Protein AF-A0A0F9MWS0-F1 (afdb_monomer_lite)

Sequence (261 aa):
MRRAKWFCVALVGIVMLATSAYAQEEPGRGRRPGGPGGPGARRRRRPPKEALENFYAELVKVLELNEEQQKAVKQILDTHAQDMKNWIGEHGEELKGLRQQIMKAQKEGDREALKGLFQKMRELTKGQMELRQRMHKQILALLNDEQKEKFKKFLLRRRRAAGGIMAFRGALRRLDLTAEQKAKVAEIFKAAEAAAKGAEDRKDKAAIIRKAVKDVTENVLTDEQKAKLEKMRQRRGGPGGGPGRRGPGGGPLAQVGLTEA

Organism: NCBI:txid412755

Secondary structure (DSSP, 8-state):
-----------------------------------TT-TT---PPPPHHHHHHHHHHHHHHHHT--HHHHHHHHHHHHHHHHHHHHHHHHHHHHHHHHHHHHHHHHHHT-HHHHHHHHHHHHHHHHHHHHHHHHHHHHHHHHS-HHHHHHHHHHHHHHHHHHHHHHHHHHHHTTTT--HHHHHHHHHHHHHHHHHHHH--SHHHHHHHHHHHHHHHHHHTS-HHHHHHHHHHHHHHT-TT--TT-----------------

Structure (mmCIF, N/CA/C/O backbone):
data_AF-A0A0F9MWS0-F1
#
_entry.id   AF-A0A0F9MWS0-F1
#
loop_
_atom_site.group_PDB
_atom_site.id
_atom_site.type_symbol
_atom_site.label_atom_id
_atom_site.label_alt_id
_atom_site.label_comp_id
_atom_site.label_asym_id
_atom_site.label_entity_id
_atom_site.label_seq_id
_atom_site.pdbx_PDB_ins_code
_atom_site.Cartn_x
_atom_site.Cartn_y
_atom_site.Cartn_z
_atom_site.occupancy
_atom_site.B_iso_or_equiv
_atom_site.auth_seq_id
_atom_site.auth_comp_id
_atom_site.auth_asym_id
_atom_site.auth_atom_id
_atom_site.pdbx_PDB_model_num
ATOM 1 N N . MET A 1 1 ? 25.592 -27.896 -34.612 1.00 47.50 1 MET A N 1
ATOM 2 C CA . MET A 1 1 ? 25.117 -26.551 -35.013 1.00 47.50 1 MET A CA 1
ATOM 3 C C . MET A 1 1 ? 23.965 -26.673 -36.006 1.00 47.50 1 MET A C 1
ATOM 5 O O . MET A 1 1 ? 24.216 -26.846 -37.190 1.00 47.50 1 MET A O 1
ATOM 9 N N . ARG A 1 2 ? 22.708 -26.613 -35.548 1.00 40.62 2 ARG A N 1
ATOM 10 C CA . ARG A 1 2 ? 21.535 -26.407 -36.415 1.00 40.62 2 ARG A CA 1
ATOM 11 C C . ARG A 1 2 ? 20.529 -25.514 -35.691 1.00 40.62 2 ARG A C 1
ATOM 13 O O . ARG A 1 2 ? 20.302 -25.659 -34.497 1.00 40.62 2 ARG A O 1
ATOM 20 N N . ARG A 1 3 ? 20.050 -24.526 -36.442 1.00 54.62 3 ARG A N 1
ATOM 21 C CA . ARG A 1 3 ? 19.240 -23.375 -36.041 1.00 54.62 3 ARG A CA 1
ATOM 22 C C . ARG A 1 3 ? 17.819 -23.829 -35.696 1.00 54.62 3 ARG A C 1
ATOM 24 O O . ARG A 1 3 ? 17.186 -24.455 -36.536 1.00 54.62 3 ARG A O 1
ATOM 31 N N . ALA A 1 4 ? 17.305 -23.440 -34.532 1.00 43.53 4 ALA A N 1
ATOM 32 C CA . ALA A 1 4 ? 15.876 -23.487 -34.233 1.00 43.53 4 ALA A CA 1
ATOM 33 C C . ALA A 1 4 ? 15.315 -22.064 -34.349 1.00 43.53 4 ALA A C 1
ATOM 35 O O . ALA A 1 4 ? 15.416 -21.253 -33.432 1.00 43.53 4 ALA A O 1
ATOM 36 N N . LYS A 1 5 ? 14.792 -21.747 -35.534 1.00 54.53 5 LYS A N 1
ATOM 37 C CA . LYS A 1 5 ? 13.867 -20.634 -35.761 1.00 54.53 5 LYS A CA 1
ATOM 38 C C . LYS A 1 5 ? 12.480 -21.241 -36.005 1.00 54.53 5 LYS A C 1
ATOM 40 O O . LYS A 1 5 ? 12.413 -22.286 -36.644 1.00 54.53 5 LYS A O 1
ATOM 45 N N . TRP A 1 6 ? 11.455 -20.482 -35.609 1.00 52.62 6 TRP A N 1
ATOM 46 C CA . TRP A 1 6 ? 10.028 -20.549 -35.979 1.00 52.62 6 TRP A CA 1
ATOM 47 C C . TRP A 1 6 ? 9.057 -21.279 -35.044 1.00 52.62 6 TRP A C 1
ATOM 49 O O . TRP A 1 6 ? 9.188 -22.473 -34.826 1.00 52.62 6 TRP A O 1
ATOM 59 N N . PHE A 1 7 ? 8.073 -20.503 -34.561 1.00 46.91 7 PHE A N 1
ATOM 60 C CA . PHE A 1 7 ? 6.611 -20.733 -34.446 1.00 46.91 7 PHE A CA 1
ATOM 61 C C . PHE A 1 7 ? 6.045 -19.548 -33.614 1.00 46.91 7 PHE A C 1
ATOM 63 O O . PHE A 1 7 ? 6.705 -19.146 -32.662 1.00 46.91 7 PHE A O 1
ATOM 70 N N . CYS A 1 8 ? 4.931 -18.844 -33.864 1.00 39.12 8 CYS A N 1
ATOM 71 C CA . CYS A 1 8 ? 3.751 -18.898 -34.750 1.00 39.12 8 CYS A CA 1
ATOM 72 C C . CYS A 1 8 ? 3.331 -17.426 -35.025 1.00 39.12 8 CYS A C 1
ATOM 74 O O . CYS A 1 8 ? 3.486 -16.588 -34.142 1.00 39.12 8 CYS A O 1
ATOM 76 N N . VAL A 1 9 ? 3.009 -17.001 -36.252 1.00 47.03 9 VAL A N 1
ATOM 77 C CA . VAL A 1 9 ? 1.680 -16.981 -36.919 1.00 47.03 9 VAL A CA 1
ATOM 78 C C . VAL A 1 9 ? 0.598 -16.137 -36.218 1.00 47.03 9 VAL A C 1
ATOM 80 O O . VAL A 1 9 ? 0.316 -16.281 -35.035 1.00 47.03 9 VAL A O 1
ATOM 83 N N . ALA A 1 10 ? 0.024 -15.253 -37.038 1.00 49.06 10 ALA A N 1
ATOM 84 C CA . ALA A 1 10 ? -0.941 -14.193 -36.787 1.00 49.06 10 ALA A CA 1
ATOM 85 C C . ALA A 1 10 ? -2.374 -14.659 -36.469 1.00 49.06 10 ALA A C 1
ATOM 87 O O . ALA A 1 10 ? -2.781 -15.753 -36.851 1.00 49.06 10 ALA A O 1
ATOM 88 N N . LEU A 1 11 ? -3.171 -13.744 -35.902 1.00 40.91 11 LEU A N 1
ATOM 89 C CA . LEU A 1 11 ? -4.626 -13.737 -36.063 1.00 40.91 11 LEU A CA 1
ATOM 90 C C . LEU A 1 11 ? -5.157 -12.297 -36.135 1.00 40.91 11 LEU A C 1
ATOM 92 O O . LEU A 1 11 ? -4.936 -11.473 -35.249 1.00 40.91 11 LEU A O 1
ATOM 96 N N . VAL A 1 12 ? -5.827 -12.035 -37.253 1.00 49.66 12 VAL A N 1
ATOM 97 C CA . VAL A 1 12 ? -6.621 -10.854 -37.599 1.00 49.66 12 VAL A CA 1
ATOM 98 C C . VAL A 1 12 ? -7.959 -10.912 -36.857 1.00 49.66 12 VAL A C 1
ATOM 100 O O . VAL A 1 12 ? -8.542 -11.984 -36.726 1.00 49.66 12 VAL A O 1
ATOM 103 N N . GLY A 1 13 ? -8.477 -9.759 -36.430 1.00 36.53 13 GLY A N 1
ATOM 104 C CA . GLY A 1 13 ? -9.828 -9.636 -35.883 1.00 36.53 13 GLY A CA 1
ATOM 105 C C . GLY A 1 13 ? -10.326 -8.195 -35.926 1.00 36.53 13 GLY A C 1
ATOM 106 O O . GLY A 1 13 ? -10.081 -7.419 -35.010 1.00 36.53 13 GLY A O 1
ATOM 107 N N . ILE A 1 14 ? -11.004 -7.851 -37.020 1.00 44.59 14 ILE A N 1
ATOM 108 C CA . ILE A 1 14 ? -11.787 -6.626 -37.219 1.00 44.59 14 ILE A CA 1
ATOM 109 C C . ILE A 1 14 ? -12.953 -6.612 -36.221 1.00 44.59 14 ILE A C 1
ATOM 111 O O . ILE A 1 14 ? -13.741 -7.554 -36.216 1.00 44.59 14 ILE A O 1
ATOM 115 N N . VAL A 1 15 ? -13.118 -5.536 -35.440 1.00 44.72 15 VAL A N 1
ATOM 116 C CA . VAL A 1 15 ? -14.372 -5.248 -34.717 1.00 44.72 15 VAL A CA 1
ATOM 117 C C . VAL A 1 15 ? -14.694 -3.748 -34.775 1.00 44.72 15 VAL A C 1
ATOM 119 O O . VAL A 1 15 ? -14.072 -2.931 -34.106 1.00 44.72 15 VAL A O 1
ATOM 122 N N . MET A 1 16 ? -15.671 -3.447 -35.635 1.00 40.28 16 MET A N 1
ATOM 123 C CA . MET A 1 16 ? -16.772 -2.475 -35.526 1.00 40.28 16 MET A CA 1
ATOM 124 C C . MET A 1 16 ? -16.538 -1.160 -34.756 1.00 40.28 16 MET A C 1
ATOM 126 O O . MET A 1 16 ? -16.530 -1.112 -33.526 1.00 40.28 16 MET A O 1
ATOM 130 N N . LEU A 1 17 ? -16.536 -0.059 -35.515 1.00 46.28 17 LEU A N 1
ATOM 131 C CA . LEU A 1 17 ? -16.887 1.282 -35.047 1.00 46.28 17 LEU A CA 1
ATOM 132 C C . LEU A 1 17 ? -18.375 1.319 -34.660 1.00 46.28 17 LEU A C 1
ATOM 134 O O . LEU A 1 17 ? -19.239 1.463 -35.520 1.00 46.28 17 LEU A O 1
ATOM 138 N N . ALA A 1 18 ? -18.678 1.219 -33.366 1.00 45.34 18 ALA A N 1
ATOM 139 C CA . ALA A 1 18 ? -19.969 1.639 -32.832 1.00 45.34 18 ALA A CA 1
ATOM 140 C C . ALA A 1 18 ? -19.894 3.132 -32.475 1.00 45.34 18 ALA A C 1
ATOM 142 O O . ALA A 1 18 ? -19.392 3.523 -31.421 1.00 45.34 18 ALA A O 1
ATOM 143 N N . THR A 1 19 ? -20.364 3.979 -33.390 1.00 39.50 19 THR A N 1
ATOM 144 C CA . THR A 1 19 ? -20.685 5.384 -33.125 1.00 39.50 19 THR A CA 1
ATOM 145 C C . THR A 1 19 ? -21.906 5.458 -32.211 1.00 39.50 19 THR A C 1
ATOM 147 O O . THR A 1 19 ? -23.043 5.372 -32.674 1.00 39.50 19 THR A O 1
ATOM 150 N N . SER A 1 20 ? -21.687 5.629 -30.908 1.00 52.12 20 SER A N 1
ATOM 151 C CA . SER A 1 20 ? -22.756 6.006 -29.980 1.00 52.12 20 SER A CA 1
ATOM 152 C C . SER A 1 20 ? -23.040 7.498 -30.134 1.00 52.12 20 SER A C 1
ATOM 154 O O . SER A 1 20 ? -22.323 8.340 -29.592 1.00 52.12 20 SER A O 1
ATOM 156 N N . ALA A 1 21 ? -24.084 7.818 -30.893 1.00 51.09 21 ALA A N 1
ATOM 157 C CA . ALA A 1 21 ? -24.759 9.103 -30.809 1.00 51.09 21 ALA A CA 1
ATOM 158 C C . ALA A 1 21 ? -25.510 9.226 -29.465 1.00 51.09 21 ALA A C 1
ATOM 160 O O . ALA A 1 21 ? -25.910 8.218 -28.883 1.00 51.09 21 ALA A O 1
ATOM 161 N N . TYR A 1 22 ? -25.742 10.477 -29.052 1.00 47.62 22 TYR A N 1
ATOM 162 C CA . TYR A 1 22 ? -26.550 10.967 -27.922 1.00 47.62 22 TYR A CA 1
ATOM 163 C C . TYR A 1 22 ? -25.874 11.100 -26.548 1.00 47.62 22 TYR A C 1
ATOM 165 O O . TYR A 1 22 ? -25.938 10.225 -25.690 1.00 47.62 22 TYR A O 1
ATOM 173 N N . ALA A 1 23 ? -25.383 12.312 -26.285 1.00 54.09 23 ALA A N 1
ATOM 174 C CA . ALA A 1 23 ? -25.634 12.981 -25.013 1.00 54.09 23 ALA A CA 1
ATOM 175 C C . ALA A 1 23 ? -25.893 14.468 -25.296 1.00 54.09 23 ALA A C 1
ATOM 177 O O . ALA A 1 23 ? -24.981 15.201 -25.670 1.00 54.09 23 ALA A O 1
ATOM 178 N N . GLN A 1 24 ? -27.160 14.874 -25.175 1.00 48.91 24 GLN A N 1
ATOM 179 C CA . GLN A 1 24 ? -27.585 16.271 -25.142 1.00 48.91 24 GLN A CA 1
ATOM 180 C C . GLN A 1 24 ? -26.812 17.011 -24.045 1.00 48.91 24 GLN A C 1
ATOM 182 O O . GLN A 1 24 ? -26.839 16.617 -22.879 1.00 48.91 24 GLN A O 1
ATOM 187 N N . GLU A 1 25 ? -26.140 18.093 -24.422 1.00 39.22 25 GLU A N 1
ATOM 188 C CA . GLU A 1 25 ? -25.703 19.114 -23.480 1.00 39.22 25 GLU A CA 1
ATOM 189 C C . GLU A 1 25 ? -26.951 19.841 -22.966 1.00 39.22 25 GLU A C 1
ATOM 191 O O . GLU A 1 25 ? -27.642 20.508 -23.730 1.00 39.22 25 GLU A O 1
ATOM 196 N N . GLU A 1 26 ? -27.265 19.705 -21.676 1.00 46.97 26 GLU A N 1
ATOM 197 C CA . GLU A 1 26 ? -28.160 20.645 -21.000 1.00 46.97 26 GLU A CA 1
ATOM 198 C C . GLU A 1 26 ? -27.417 21.980 -20.806 1.00 46.97 26 GLU A C 1
ATOM 200 O O . GLU A 1 26 ? -26.427 22.027 -20.061 1.00 46.97 26 GLU A O 1
ATOM 205 N N . PRO A 1 27 ? -27.878 23.095 -21.399 1.00 54.66 27 PRO A N 1
ATOM 206 C CA . PRO A 1 27 ? -27.391 24.407 -21.032 1.00 54.66 27 PRO A CA 1
ATOM 207 C C . PRO A 1 27 ? -28.103 24.837 -19.748 1.00 54.66 27 PRO A C 1
ATOM 209 O O . PRO A 1 27 ? -29.276 25.197 -19.752 1.00 54.66 27 PRO A O 1
ATOM 212 N N . GLY A 1 28 ? -27.377 24.839 -18.633 1.00 54.09 28 GLY A N 1
ATOM 213 C CA . GLY A 1 28 ? -27.769 25.657 -17.488 1.00 54.09 28 GLY A CA 1
ATOM 214 C C . GLY A 1 28 ? -27.981 24.913 -16.181 1.00 54.09 28 GLY A C 1
ATOM 215 O O . GLY A 1 28 ? -29.092 24.803 -15.679 1.00 54.09 28 GLY A O 1
ATOM 216 N N . ARG A 1 29 ? -26.875 24.592 -15.508 1.00 44.53 29 ARG A N 1
ATOM 217 C CA . ARG A 1 29 ? -26.773 24.841 -14.064 1.00 44.53 29 ARG A CA 1
ATOM 218 C C . ARG A 1 29 ? -25.425 25.478 -13.785 1.00 44.53 29 ARG A C 1
ATOM 220 O O . ARG A 1 29 ? -24.388 24.821 -13.854 1.00 44.53 29 ARG A O 1
ATOM 227 N N . GLY A 1 30 ? -25.455 26.780 -13.504 1.00 46.62 30 GLY A N 1
ATOM 228 C CA . GLY A 1 30 ? -24.286 27.578 -13.167 1.00 46.62 30 GLY A CA 1
ATOM 229 C C . GLY A 1 30 ? -23.469 26.911 -12.066 1.00 46.62 30 GLY A C 1
ATOM 230 O O . GLY A 1 30 ? -23.855 26.897 -10.894 1.00 46.62 30 GLY A O 1
ATOM 231 N N . ARG A 1 31 ? -22.308 26.367 -12.442 1.00 46.06 31 ARG A N 1
ATOM 232 C CA . ARG A 1 31 ? -21.245 26.083 -11.485 1.00 46.06 31 ARG A CA 1
ATOM 233 C C . ARG A 1 31 ? -20.817 27.426 -10.918 1.00 46.06 31 ARG A C 1
ATOM 235 O O . ARG A 1 31 ? -20.109 28.181 -11.576 1.00 46.06 31 ARG A O 1
ATOM 242 N N . ARG A 1 32 ? -21.276 27.715 -9.700 1.00 53.91 32 ARG A N 1
ATOM 243 C CA . ARG A 1 32 ? -20.745 28.805 -8.882 1.00 53.91 32 ARG A CA 1
ATOM 244 C C . ARG A 1 32 ? -19.209 28.744 -8.939 1.00 53.91 32 ARG A C 1
ATOM 246 O O . ARG A 1 32 ? -18.666 27.661 -8.693 1.00 53.91 32 ARG A O 1
ATOM 253 N N . PRO A 1 33 ? -18.515 29.848 -9.266 1.00 51.66 33 PRO A N 1
ATOM 254 C CA . PRO A 1 33 ? -17.062 29.900 -9.231 1.00 51.66 33 PRO A CA 1
ATOM 255 C C . PRO A 1 33 ? -16.619 29.651 -7.787 1.00 51.66 33 PRO A C 1
ATOM 257 O O . PRO A 1 33 ? -16.780 30.488 -6.903 1.00 51.66 33 PRO A O 1
ATOM 260 N N . GLY A 1 34 ? -16.150 28.431 -7.526 1.00 45.91 34 GLY A N 1
ATOM 261 C CA . GLY A 1 34 ? -15.599 28.043 -6.237 1.00 45.91 34 GLY A CA 1
ATOM 262 C C . GLY A 1 34 ? -14.292 28.790 -6.021 1.00 45.91 34 GLY A C 1
ATOM 263 O O . GLY A 1 34 ? -13.341 28.583 -6.773 1.00 45.91 34 GLY A O 1
ATOM 264 N N . GLY A 1 35 ? -14.279 29.664 -5.016 1.00 49.44 35 GLY A N 1
ATOM 265 C CA . GLY A 1 35 ? -13.130 30.475 -4.634 1.00 49.44 35 GLY A CA 1
ATOM 266 C C . GLY A 1 35 ? -11.871 29.666 -4.278 1.00 49.44 35 GLY A C 1
ATOM 267 O O . GLY A 1 35 ? -11.926 28.449 -4.057 1.00 49.44 35 GLY A O 1
ATOM 268 N N . PRO A 1 36 ? -10.715 30.344 -4.227 1.00 52.69 36 PRO A N 1
ATOM 269 C CA . PRO A 1 36 ? -9.416 29.718 -4.038 1.00 52.69 36 PRO A CA 1
ATOM 270 C C . PRO A 1 36 ? -9.288 29.139 -2.620 1.00 52.69 36 PRO A C 1
ATOM 272 O O . PRO A 1 36 ? -9.414 29.849 -1.631 1.00 52.69 36 PRO A O 1
ATOM 275 N N . GLY A 1 37 ? -8.996 27.838 -2.516 1.00 49.69 37 GLY A N 1
ATOM 276 C CA . GLY A 1 37 ? -8.312 27.294 -1.334 1.00 49.69 37 GLY A CA 1
ATOM 277 C C . GLY A 1 37 ? -9.156 26.743 -0.178 1.00 49.69 37 GLY A C 1
ATOM 278 O O . GLY A 1 37 ? -8.704 26.780 0.961 1.00 49.69 37 GLY A O 1
ATOM 279 N N . GLY A 1 38 ? -10.334 26.162 -0.424 1.00 44.25 38 GLY A N 1
ATOM 280 C CA . GLY A 1 38 ? -11.053 25.425 0.626 1.00 44.25 38 GLY A CA 1
ATOM 281 C C . GLY A 1 38 ? -10.281 24.180 1.135 1.00 44.25 38 GLY A C 1
ATOM 282 O O . GLY A 1 38 ? -9.748 23.420 0.313 1.00 44.25 38 GLY A O 1
ATOM 283 N N . PRO A 1 39 ? -10.251 23.905 2.460 1.00 42.97 39 PRO A N 1
ATOM 284 C CA . PRO A 1 39 ? -9.595 22.746 3.077 1.00 42.97 39 PRO A CA 1
ATOM 285 C C . PRO A 1 39 ? -10.342 21.453 2.720 1.00 42.97 39 PRO A C 1
ATOM 287 O O . PRO A 1 39 ? -11.138 20.906 3.476 1.00 42.97 39 PRO A O 1
ATOM 290 N N . GLY A 1 40 ? -10.129 20.980 1.497 1.00 49.75 40 GLY A N 1
ATOM 291 C CA . GLY A 1 40 ? -10.925 19.895 0.934 1.00 49.75 40 GLY A CA 1
ATOM 292 C C . GLY A 1 40 ? -10.698 19.618 -0.544 1.00 49.75 40 GLY A C 1
ATOM 293 O O . GLY A 1 40 ? -11.312 18.680 -1.054 1.00 49.75 40 GLY A O 1
ATOM 294 N N . ALA A 1 41 ? -9.814 20.358 -1.228 1.00 45.69 41 ALA A N 1
ATOM 295 C CA . ALA A 1 41 ? -9.351 20.002 -2.564 1.00 45.69 41 ALA A CA 1
ATOM 296 C C . ALA A 1 41 ? -8.718 18.604 -2.505 1.00 45.69 41 ALA A C 1
ATOM 298 O O . ALA A 1 41 ? -7.542 18.429 -2.178 1.00 45.69 41 ALA A O 1
ATOM 299 N N . ARG A 1 42 ? -9.540 17.573 -2.742 1.00 53.56 42 ARG A N 1
ATOM 300 C CA . ARG A 1 42 ? -9.118 16.179 -2.836 1.00 53.56 42 ARG A CA 1
ATOM 301 C C . ARG A 1 42 ? -8.028 16.180 -3.892 1.00 53.56 42 ARG A C 1
ATOM 303 O O . ARG A 1 42 ? -8.356 16.335 -5.067 1.00 53.56 42 ARG A O 1
ATOM 310 N N . ARG A 1 43 ? -6.754 16.084 -3.470 1.00 52.72 43 ARG A N 1
ATOM 311 C CA . ARG A 1 43 ? -5.607 15.987 -4.383 1.00 52.72 43 ARG A CA 1
ATOM 312 C C . ARG A 1 43 ? -6.040 15.023 -5.472 1.00 52.72 43 ARG A C 1
ATOM 314 O O . ARG A 1 43 ? -6.397 13.887 -5.137 1.00 52.72 43 ARG A O 1
ATOM 321 N N . ARG A 1 44 ? -6.127 15.515 -6.716 1.00 60.91 44 ARG A N 1
ATOM 322 C CA . ARG A 1 44 ? -6.544 14.702 -7.860 1.00 60.91 44 ARG A CA 1
ATOM 323 C C . ARG A 1 44 ? -5.752 13.413 -7.734 1.00 60.91 44 ARG A C 1
ATOM 325 O O . ARG A 1 44 ? -4.525 13.468 -7.634 1.00 60.91 44 ARG A O 1
ATOM 332 N N . ARG A 1 45 ? -6.447 12.282 -7.556 1.00 66.81 45 ARG A N 1
ATOM 333 C CA . ARG A 1 45 ? -5.767 10.988 -7.472 1.00 66.81 45 ARG A CA 1
ATOM 334 C C . ARG A 1 45 ? -4.877 10.940 -8.702 1.00 66.81 45 ARG A C 1
ATOM 336 O O . ARG A 1 45 ? -5.406 11.070 -9.804 1.00 66.81 45 ARG A O 1
ATOM 343 N N . ARG A 1 46 ? -3.557 10.859 -8.496 1.00 76.31 46 ARG A N 1
ATOM 344 C CA . ARG A 1 46 ? -2.610 10.810 -9.610 1.00 76.31 46 ARG A CA 1
ATOM 345 C C . ARG A 1 46 ? -3.091 9.725 -10.570 1.00 76.31 46 ARG A C 1
ATOM 347 O O . ARG A 1 46 ? -3.454 8.644 -10.084 1.00 76.31 46 ARG A O 1
ATOM 354 N N . PRO A 1 47 ? -3.188 10.013 -11.875 1.00 78.88 47 PRO A N 1
ATOM 355 C CA . PRO A 1 47 ? -3.660 9.030 -12.826 1.00 78.88 47 PRO A CA 1
ATOM 356 C C . PRO A 1 47 ? -2.787 7.769 -12.720 1.00 78.88 47 PRO A C 1
ATOM 358 O O . PRO A 1 47 ? -1.581 7.879 -12.480 1.00 78.88 47 PRO A O 1
ATOM 361 N N . PRO A 1 48 ? -3.364 6.564 -12.883 1.00 82.06 48 PRO A N 1
ATOM 362 C CA . PRO A 1 48 ? -2.620 5.308 -12.773 1.00 82.06 48 PRO A CA 1
ATOM 363 C C . PRO A 1 48 ? -1.332 5.275 -13.609 1.00 82.06 48 PRO A C 1
ATOM 365 O O . PRO A 1 48 ? -0.327 4.728 -13.159 1.00 82.06 48 PRO A O 1
ATOM 368 N N . LYS A 1 49 ? -1.348 5.931 -14.776 1.00 87.00 49 LYS A N 1
ATOM 369 C CA . LYS A 1 49 ? -0.195 6.077 -15.669 1.00 87.00 49 LYS A CA 1
ATOM 370 C C . LYS A 1 49 ? 0.987 6.794 -15.002 1.00 87.00 49 LYS A C 1
ATOM 372 O O . LYS A 1 49 ? 2.080 6.244 -14.963 1.00 87.00 49 LYS A O 1
ATOM 377 N N . GLU A 1 50 ? 0.751 7.941 -14.365 1.00 88.62 50 GLU A N 1
ATOM 378 C CA . GLU A 1 50 ? 1.800 8.709 -13.673 1.00 88.62 50 GLU A CA 1
ATOM 379 C C . GLU A 1 50 ? 2.424 7.893 -12.522 1.00 88.62 50 GLU A C 1
ATOM 381 O O . GLU A 1 50 ? 3.616 7.988 -12.230 1.00 88.62 50 GLU A O 1
ATOM 386 N N . ALA A 1 51 ? 1.641 7.043 -11.847 1.00 88.56 51 ALA A N 1
ATOM 387 C CA . ALA A 1 51 ? 2.164 6.178 -10.788 1.00 88.56 51 ALA A CA 1
ATOM 388 C C . ALA A 1 51 ? 3.110 5.079 -11.317 1.00 88.56 51 ALA A C 1
ATOM 390 O O . ALA A 1 51 ? 4.046 4.699 -10.603 1.00 88.56 51 ALA A O 1
ATOM 391 N N . LEU A 1 52 ? 2.869 4.574 -12.533 1.00 91.31 52 LEU A N 1
ATOM 392 C CA . LEU A 1 52 ? 3.737 3.607 -13.211 1.00 91.31 52 LEU A CA 1
ATOM 393 C C . LEU A 1 52 ? 4.985 4.272 -13.791 1.00 91.31 52 LEU A C 1
ATOM 395 O O . LEU A 1 52 ? 6.071 3.725 -13.636 1.00 91.31 52 LEU A O 1
ATOM 399 N N . GLU A 1 53 ? 4.867 5.475 -14.350 1.00 93.25 53 GLU A N 1
ATOM 400 C CA . GLU A 1 53 ? 6.016 6.261 -14.819 1.00 93.25 53 GLU A CA 1
ATOM 401 C C . GLU A 1 53 ? 6.969 6.599 -13.665 1.00 93.25 53 GLU A C 1
ATOM 403 O O . GLU A 1 53 ? 8.175 6.383 -13.761 1.00 93.25 53 GLU A O 1
ATOM 408 N N . ASN A 1 54 ? 6.431 7.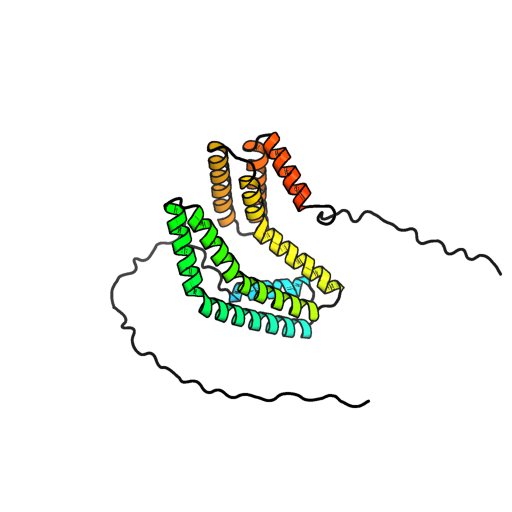015 -12.513 1.00 91.62 54 ASN A N 1
ATOM 409 C CA . ASN A 1 54 ? 7.231 7.221 -11.303 1.00 91.62 54 ASN A CA 1
ATOM 410 C C . ASN A 1 54 ? 7.896 5.921 -10.816 1.00 91.62 54 ASN A C 1
ATOM 412 O O . ASN A 1 54 ? 9.026 5.939 -10.334 1.00 91.62 54 ASN A O 1
ATOM 416 N N . PHE A 1 55 ? 7.203 4.780 -10.920 1.00 93.19 55 PHE A N 1
ATOM 417 C CA . PHE A 1 55 ? 7.785 3.478 -10.581 1.00 93.19 55 PHE A CA 1
ATOM 418 C C . PHE A 1 55 ? 8.920 3.100 -11.535 1.00 93.19 55 PHE A C 1
ATOM 420 O O . PHE A 1 55 ? 9.964 2.658 -11.066 1.00 93.19 55 PHE A O 1
ATOM 427 N N . TYR A 1 56 ? 8.737 3.317 -12.837 1.00 96.00 56 TYR A N 1
ATOM 428 C CA . TYR A 1 56 ? 9.761 3.112 -13.853 1.00 96.00 56 TYR A CA 1
ATOM 429 C C . TYR A 1 56 ? 10.995 3.976 -13.582 1.00 96.00 56 TYR A C 1
ATOM 431 O O . TYR A 1 56 ? 12.095 3.445 -13.470 1.00 96.00 56 TYR A O 1
ATOM 439 N N . ALA A 1 57 ? 10.814 5.283 -13.374 1.00 96.25 57 ALA A N 1
ATOM 440 C CA . ALA A 1 57 ? 11.910 6.203 -13.082 1.00 96.25 57 ALA A CA 1
ATOM 441 C C . ALA A 1 57 ? 12.693 5.792 -11.821 1.00 96.25 57 ALA A C 1
ATOM 443 O O . ALA A 1 57 ? 13.925 5.804 -11.811 1.00 96.25 57 ALA A O 1
ATOM 444 N N . GLU A 1 58 ? 11.992 5.367 -10.761 1.00 94.94 58 GLU A N 1
ATOM 445 C CA . GLU A 1 58 ? 12.638 4.822 -9.563 1.00 94.94 58 GLU A CA 1
ATOM 446 C C . GLU A 1 58 ? 13.408 3.522 -9.855 1.00 94.94 58 GLU A C 1
ATOM 448 O O . GLU A 1 58 ? 14.488 3.334 -9.296 1.00 94.94 58 GLU A O 1
ATOM 453 N N . LEU A 1 59 ? 12.883 2.633 -10.707 1.00 95.19 59 LEU A N 1
ATOM 454 C CA . LEU A 1 59 ? 13.552 1.381 -11.071 1.00 95.19 59 LEU A CA 1
ATOM 455 C C . LEU A 1 59 ? 14.835 1.620 -11.855 1.00 95.19 59 LEU A C 1
ATOM 457 O O . LEU A 1 59 ? 15.865 1.073 -11.471 1.00 95.19 59 LEU A O 1
ATOM 461 N N . VAL A 1 60 ? 14.787 2.454 -12.897 1.00 97.56 60 VAL A N 1
ATOM 462 C CA . VAL A 1 60 ? 15.966 2.792 -13.709 1.00 97.56 60 VAL A CA 1
ATOM 463 C C . VAL A 1 60 ? 17.066 3.362 -12.822 1.00 97.56 60 VAL A C 1
ATOM 465 O O . VAL A 1 60 ? 18.200 2.894 -12.866 1.00 97.56 60 VAL A O 1
ATOM 468 N N . LYS A 1 61 ? 16.706 4.300 -11.940 1.00 97.19 61 LYS A N 1
ATOM 469 C CA . LYS A 1 61 ? 17.651 4.929 -11.016 1.00 97.19 61 LYS A CA 1
ATOM 470 C C . LYS A 1 61 ? 18.242 3.956 -9.993 1.00 97.19 61 LYS A C 1
ATOM 472 O O . LYS A 1 61 ? 19.413 4.068 -9.663 1.00 97.19 61 LYS A O 1
ATOM 477 N N . VAL A 1 62 ? 17.438 3.060 -9.417 1.00 95.88 62 VAL A N 1
ATOM 478 C CA . VAL A 1 62 ? 17.886 2.173 -8.323 1.00 95.88 62 VAL A CA 1
ATOM 479 C C . VAL A 1 62 ? 18.630 0.940 -8.835 1.00 95.88 62 VAL A C 1
ATOM 481 O O . VAL A 1 62 ? 19.469 0.405 -8.113 1.00 95.88 62 VAL A O 1
ATOM 484 N N . LEU A 1 63 ? 18.288 0.455 -10.028 1.00 97.31 63 LEU A N 1
ATOM 485 C CA . LEU A 1 63 ? 18.860 -0.764 -10.604 1.00 97.31 63 LEU A CA 1
ATOM 486 C C . LEU A 1 63 ? 19.936 -0.495 -11.655 1.00 97.31 63 LEU A C 1
ATOM 488 O O . LEU A 1 63 ? 20.541 -1.461 -12.116 1.00 97.31 63 LEU A O 1
ATOM 492 N N . GLU A 1 64 ? 20.144 0.773 -12.025 1.00 97.56 64 GLU A N 1
ATOM 493 C CA . GLU A 1 64 ? 21.133 1.186 -13.029 1.00 97.56 64 GLU A CA 1
ATOM 494 C C . GLU A 1 64 ? 20.934 0.390 -14.331 1.00 97.56 64 GLU A C 1
ATOM 496 O O . GLU A 1 64 ? 21.852 -0.224 -14.866 1.00 97.56 64 GLU A O 1
ATOM 501 N N . LEU A 1 65 ? 19.676 0.321 -14.790 1.00 97.44 65 LEU A N 1
ATOM 502 C CA . LEU A 1 65 ? 19.294 -0.488 -15.952 1.00 97.44 65 LEU A CA 1
ATOM 503 C C . LEU A 1 65 ? 19.950 0.050 -17.227 1.00 97.44 65 LEU A C 1
ATOM 505 O O . LEU A 1 65 ? 19.873 1.250 -17.500 1.00 97.44 65 LEU A O 1
ATOM 509 N N . ASN A 1 66 ? 20.505 -0.842 -18.048 1.00 98.06 66 ASN A N 1
ATOM 510 C CA . ASN A 1 66 ? 20.989 -0.482 -19.383 1.00 98.06 66 ASN A CA 1
ATOM 511 C C . ASN A 1 66 ? 19.820 -0.201 -20.353 1.00 98.06 66 ASN A C 1
ATOM 513 O O . ASN A 1 66 ? 18.659 -0.457 -20.033 1.00 98.06 66 ASN A O 1
ATOM 517 N N . GLU A 1 67 ? 20.105 0.330 -21.544 1.00 97.94 67 GLU A N 1
ATOM 518 C CA . GLU A 1 67 ? 19.063 0.741 -22.499 1.00 97.94 67 GLU A CA 1
ATOM 519 C C . GLU A 1 67 ? 18.138 -0.402 -22.946 1.00 97.94 67 GLU A C 1
ATOM 521 O O . GLU A 1 67 ? 16.929 -0.204 -23.102 1.00 97.94 67 GLU A O 1
ATOM 526 N N . GLU A 1 68 ? 18.677 -1.608 -23.126 1.00 98.06 68 GLU A N 1
ATOM 527 C CA . GLU A 1 68 ? 17.896 -2.781 -23.526 1.00 98.06 68 GLU A CA 1
ATOM 528 C C . GLU A 1 68 ? 16.950 -3.225 -22.404 1.00 98.06 68 GLU A C 1
ATOM 530 O O . GLU A 1 68 ? 15.747 -3.396 -22.624 1.00 98.06 68 GLU A O 1
ATOM 535 N N . GLN A 1 69 ? 17.465 -3.322 -21.173 1.00 98.00 69 GLN A N 1
ATOM 536 C CA . GLN A 1 69 ? 16.679 -3.612 -19.974 1.00 98.00 69 GLN A CA 1
ATOM 537 C C . GLN A 1 69 ? 15.605 -2.544 -19.749 1.00 98.00 69 GLN A C 1
ATOM 539 O O . GLN A 1 69 ? 14.472 -2.879 -19.412 1.00 98.00 69 GLN A O 1
ATOM 544 N N . GLN A 1 70 ? 15.926 -1.266 -19.959 1.00 98.19 70 GLN A N 1
ATOM 545 C CA . GLN A 1 70 ? 14.982 -0.154 -19.855 1.00 98.19 70 GLN A CA 1
ATOM 546 C C . GLN A 1 70 ? 13.798 -0.315 -20.816 1.00 98.19 70 GLN A C 1
ATOM 548 O O . GLN A 1 70 ? 12.643 -0.260 -20.381 1.00 98.19 70 GLN A O 1
ATOM 553 N N . LYS A 1 71 ? 14.066 -0.584 -22.103 1.00 98.12 71 LYS A N 1
ATOM 554 C CA . LYS A 1 71 ? 13.026 -0.830 -23.118 1.00 98.12 71 LYS A CA 1
ATOM 555 C C . LYS A 1 71 ? 12.157 -2.037 -22.750 1.00 98.12 71 LYS A C 1
ATOM 557 O O . LYS A 1 71 ? 10.930 -1.929 -22.762 1.00 98.12 71 LYS A O 1
ATOM 562 N N . ALA A 1 72 ? 12.776 -3.149 -22.352 1.00 97.81 72 ALA A N 1
ATOM 563 C CA . ALA A 1 72 ? 12.063 -4.367 -21.972 1.00 97.81 72 ALA A CA 1
ATOM 564 C C . ALA A 1 72 ? 11.203 -4.178 -20.706 1.00 97.81 72 ALA A C 1
ATOM 566 O O . ALA A 1 72 ? 10.037 -4.574 -20.673 1.00 97.81 72 ALA A O 1
ATOM 567 N N . VAL A 1 73 ? 11.730 -3.506 -19.676 1.00 97.69 73 VAL A N 1
ATOM 568 C CA . VAL A 1 73 ? 10.972 -3.176 -18.458 1.00 97.69 73 VAL A CA 1
ATOM 569 C C . VAL A 1 73 ? 9.803 -2.248 -18.779 1.00 97.69 73 VAL A C 1
ATOM 571 O O . VAL A 1 73 ? 8.707 -2.473 -18.269 1.00 97.69 73 VAL A O 1
ATOM 574 N N . LYS A 1 74 ? 9.986 -1.242 -19.643 1.00 97.38 74 LYS A N 1
ATOM 575 C CA . LYS A 1 74 ? 8.896 -0.353 -20.065 1.00 97.38 74 LYS A CA 1
ATOM 576 C C . LYS A 1 74 ? 7.762 -1.134 -20.738 1.00 97.38 74 LYS A C 1
ATOM 578 O O . LYS A 1 74 ? 6.614 -0.984 -20.334 1.00 97.38 74 LYS A O 1
ATOM 583 N N . GLN A 1 75 ? 8.086 -2.038 -21.663 1.00 97.62 75 GLN A N 1
ATOM 584 C CA . GLN A 1 75 ? 7.094 -2.899 -22.315 1.00 97.62 75 GLN A CA 1
ATOM 585 C C . GLN A 1 75 ? 6.333 -3.788 -21.312 1.00 97.62 75 GLN A C 1
ATOM 587 O O . GLN A 1 75 ? 5.112 -3.938 -21.418 1.00 97.62 75 GLN A O 1
ATOM 592 N N . ILE A 1 76 ? 7.022 -4.340 -20.303 1.00 97.31 76 ILE A N 1
ATOM 593 C CA . ILE A 1 76 ? 6.384 -5.106 -19.217 1.00 97.31 76 ILE A CA 1
ATOM 594 C C . ILE A 1 76 ? 5.409 -4.224 -18.421 1.00 97.31 76 ILE A C 1
ATOM 596 O O . ILE A 1 76 ? 4.306 -4.666 -18.092 1.00 97.31 76 ILE A O 1
ATOM 600 N N . LEU A 1 77 ? 5.789 -2.980 -18.110 1.00 96.62 77 LEU A N 1
ATOM 601 C CA . LEU A 1 77 ? 4.934 -2.050 -17.366 1.00 96.62 77 LEU A CA 1
ATOM 602 C C . LEU A 1 77 ? 3.712 -1.602 -18.170 1.00 96.62 77 LEU A C 1
ATOM 604 O O . LEU A 1 77 ? 2.629 -1.525 -17.594 1.00 96.62 77 LEU A O 1
ATOM 608 N N . ASP A 1 78 ? 3.863 -1.350 -19.469 1.00 96.31 78 ASP A N 1
ATOM 609 C CA . ASP A 1 78 ? 2.752 -0.984 -20.355 1.00 96.31 78 ASP A CA 1
ATOM 610 C C . ASP A 1 78 ? 1.755 -2.144 -20.491 1.00 96.31 78 ASP A C 1
ATOM 612 O O . ASP A 1 78 ? 0.546 -1.949 -20.351 1.00 96.31 78 ASP A O 1
ATOM 616 N N . THR A 1 79 ? 2.263 -3.372 -20.644 1.00 96.75 79 THR A N 1
ATOM 617 C CA . THR A 1 79 ? 1.435 -4.590 -20.646 1.00 96.75 79 THR A CA 1
ATOM 618 C C . THR A 1 79 ? 0.684 -4.733 -19.322 1.00 96.75 79 THR A C 1
ATOM 620 O O . THR A 1 79 ? -0.534 -4.895 -19.310 1.00 96.75 79 THR A O 1
ATOM 623 N N . HIS A 1 80 ? 1.374 -4.575 -18.186 1.00 96.38 80 HIS A N 1
ATOM 624 C CA . HIS A 1 80 ? 0.734 -4.611 -16.872 1.00 96.38 80 HIS A CA 1
ATOM 625 C C . HIS A 1 80 ? -0.314 -3.501 -16.695 1.00 96.38 80 HIS A C 1
ATOM 627 O O . HIS A 1 80 ? -1.349 -3.729 -16.069 1.00 96.38 80 HIS A O 1
ATOM 633 N N . ALA A 1 81 ? -0.071 -2.300 -17.229 1.00 95.94 81 ALA A N 1
ATOM 634 C CA . ALA A 1 81 ? -1.027 -1.197 -17.190 1.00 95.94 81 ALA A CA 1
ATOM 635 C C . ALA A 1 81 ? -2.315 -1.550 -17.942 1.00 95.94 81 ALA A C 1
ATOM 637 O O . ALA A 1 81 ? -3.409 -1.283 -17.438 1.00 95.94 81 ALA A O 1
ATOM 638 N N . GLN A 1 82 ? -2.182 -2.171 -19.116 1.00 96.50 82 GLN A N 1
ATOM 639 C CA . GLN A 1 82 ? -3.310 -2.623 -19.920 1.00 96.50 82 GLN A CA 1
ATOM 640 C C . GLN A 1 82 ? -4.061 -3.776 -19.242 1.00 96.50 82 GLN A C 1
ATOM 642 O O . GLN A 1 82 ? -5.280 -3.693 -19.111 1.00 96.50 82 GLN A O 1
ATOM 647 N N . ASP A 1 83 ? -3.357 -4.783 -18.716 1.00 96.56 83 ASP A N 1
ATOM 648 C CA . ASP A 1 83 ? -3.961 -5.880 -17.946 1.00 96.56 83 ASP A CA 1
ATOM 649 C C . ASP A 1 83 ? -4.747 -5.345 -16.743 1.00 96.56 83 ASP A C 1
ATOM 651 O O . ASP A 1 83 ? -5.875 -5.754 -16.478 1.00 96.56 83 ASP A O 1
ATOM 655 N N . MET A 1 84 ? -4.174 -4.376 -16.023 1.00 96.12 84 MET A N 1
ATOM 656 C CA . MET A 1 84 ? -4.844 -3.719 -14.905 1.00 96.12 84 MET A CA 1
ATOM 657 C C . MET A 1 84 ? -6.072 -2.924 -15.350 1.00 96.12 84 MET A C 1
ATOM 659 O O . MET A 1 84 ? -7.060 -2.889 -14.618 1.00 96.12 84 MET A O 1
ATOM 663 N N . LYS A 1 85 ? -6.027 -2.273 -16.517 1.00 96.25 85 LYS A N 1
ATOM 664 C CA . LYS A 1 85 ? -7.176 -1.556 -17.083 1.00 96.25 85 LYS A CA 1
ATOM 665 C C . LYS A 1 85 ? -8.300 -2.528 -17.438 1.00 96.25 85 LYS A C 1
ATOM 667 O O . LYS A 1 85 ? -9.436 -2.266 -17.055 1.00 96.25 85 LYS A O 1
ATOM 672 N N . ASN A 1 86 ? -7.978 -3.639 -18.098 1.00 97.12 86 ASN A N 1
ATOM 673 C CA . ASN A 1 86 ? -8.938 -4.685 -18.454 1.00 97.12 86 ASN A CA 1
ATOM 674 C C . ASN A 1 86 ? -9.567 -5.292 -17.195 1.00 97.12 86 ASN A C 1
ATOM 676 O O . ASN A 1 86 ? -10.784 -5.283 -17.060 1.00 97.12 86 ASN A O 1
ATOM 680 N N . TRP A 1 87 ? -8.746 -5.663 -16.207 1.00 97.06 87 TRP A N 1
ATOM 681 C CA . TRP A 1 87 ? -9.219 -6.204 -14.931 1.00 97.06 87 TRP A CA 1
ATOM 682 C C . TRP A 1 87 ? -10.141 -5.231 -14.176 1.00 97.06 87 TRP A C 1
ATOM 684 O O . TRP A 1 87 ? -11.136 -5.637 -13.581 1.00 97.06 87 TRP A O 1
ATOM 694 N N . ILE A 1 88 ? -9.840 -3.924 -14.201 1.00 96.00 88 ILE A N 1
ATOM 695 C CA . ILE A 1 88 ? -10.730 -2.899 -13.631 1.00 96.00 88 ILE A CA 1
ATOM 696 C C . ILE A 1 88 ? -12.027 -2.783 -14.440 1.00 96.00 88 ILE A C 1
ATOM 698 O O . ILE A 1 88 ? -13.068 -2.534 -13.842 1.00 96.00 88 ILE A O 1
ATOM 702 N N . GLY A 1 89 ? -11.981 -2.932 -15.764 1.00 96.75 89 GLY A N 1
ATOM 703 C CA . GLY A 1 89 ? -13.175 -2.954 -16.610 1.00 96.75 89 GLY A CA 1
ATOM 704 C C . GLY A 1 89 ? -14.084 -4.140 -16.288 1.00 96.75 89 GLY A C 1
ATOM 705 O O . GLY A 1 89 ? -15.277 -3.950 -16.084 1.00 96.75 89 GLY A O 1
ATOM 706 N N . GLU A 1 90 ? -13.504 -5.332 -16.156 1.00 97.81 90 GLU A N 1
ATOM 707 C CA . GLU A 1 90 ? -14.215 -6.585 -15.876 1.00 97.81 90 GLU A CA 1
ATOM 708 C C . GLU A 1 90 ? -14.810 -6.621 -14.459 1.00 97.81 90 GLU A C 1
ATOM 710 O O . GLU A 1 90 ? -15.973 -6.970 -14.278 1.00 97.81 90 GLU A O 1
ATOM 715 N N . HIS A 1 91 ? -14.042 -6.212 -13.444 1.00 97.69 91 HIS A N 1
ATOM 716 C CA . HIS A 1 91 ? -14.438 -6.351 -12.033 1.00 97.69 91 HIS A CA 1
ATOM 717 C C . HIS A 1 91 ? -14.822 -5.029 -11.352 1.00 97.69 91 HIS A C 1
ATOM 719 O O . HIS A 1 91 ? -15.077 -4.985 -10.144 1.00 97.69 91 HIS A O 1
ATOM 725 N N . GLY A 1 92 ? -14.833 -3.916 -12.086 1.00 96.50 92 GLY A N 1
ATOM 726 C CA . GLY A 1 92 ? -14.993 -2.572 -11.527 1.00 96.50 92 GLY A CA 1
ATOM 727 C C . GLY A 1 92 ? -16.333 -2.346 -10.836 1.00 96.50 92 GLY A C 1
ATOM 728 O O . GLY A 1 92 ? -16.365 -1.842 -9.706 1.00 96.50 92 GLY A O 1
ATOM 729 N N . GLU A 1 93 ? -17.430 -2.740 -11.485 1.00 97.62 93 GLU A N 1
ATOM 730 C CA . GLU A 1 93 ? -18.776 -2.608 -10.917 1.00 97.62 93 GLU A CA 1
ATOM 731 C C . GLU A 1 93 ? -18.993 -3.573 -9.744 1.00 97.62 93 GLU A C 1
ATOM 733 O O . GLU A 1 93 ? -19.531 -3.163 -8.715 1.00 97.62 93 GLU A O 1
ATOM 738 N N . GLU A 1 94 ? -18.467 -4.800 -9.812 1.00 97.00 94 GLU A N 1
ATOM 739 C CA . GLU A 1 94 ? -18.526 -5.749 -8.693 1.00 97.00 94 GLU A CA 1
ATOM 740 C C . GLU A 1 94 ? -17.788 -5.207 -7.456 1.00 97.00 94 GLU A C 1
ATOM 742 O O . GLU A 1 94 ? -18.331 -5.182 -6.349 1.00 97.00 94 GLU A O 1
ATOM 747 N N . LEU A 1 95 ? -16.576 -4.666 -7.634 1.00 96.69 95 LEU A N 1
ATOM 748 C CA . LEU A 1 95 ? -15.816 -4.027 -6.553 1.00 96.69 95 LEU A CA 1
ATOM 749 C C . LEU A 1 95 ? -16.563 -2.842 -5.939 1.00 96.69 95 LEU A C 1
ATOM 751 O O . LEU A 1 95 ? -16.468 -2.596 -4.732 1.00 96.69 95 LEU A O 1
ATOM 755 N N . LYS A 1 96 ? -17.256 -2.060 -6.765 1.00 97.00 96 LYS A N 1
ATOM 756 C CA . LYS A 1 96 ? -18.046 -0.909 -6.326 1.00 97.00 96 LYS A CA 1
ATOM 757 C C . LYS A 1 96 ? -19.269 -1.362 -5.528 1.00 97.00 96 LYS A C 1
ATOM 759 O O . LYS A 1 96 ? -19.479 -0.826 -4.439 1.00 97.00 96 LYS A O 1
ATOM 764 N N . GLY A 1 97 ? -19.981 -2.386 -5.996 1.00 97.69 97 GLY A N 1
ATOM 765 C CA . GLY A 1 97 ? -21.083 -3.023 -5.274 1.00 97.69 97 GLY A CA 1
ATOM 766 C C . GLY A 1 97 ? -20.639 -3.594 -3.925 1.00 97.69 97 GLY A C 1
ATOM 767 O O . GLY A 1 97 ? -21.207 -3.243 -2.890 1.00 97.69 97 GLY A O 1
ATOM 768 N N . LEU A 1 98 ? -19.546 -4.366 -3.893 1.00 97.62 98 LEU A N 1
ATOM 769 C CA . LEU A 1 98 ? -18.981 -4.899 -2.648 1.00 97.62 98 LEU A CA 1
ATOM 770 C C . LEU A 1 98 ? -18.606 -3.787 -1.660 1.00 97.62 98 LEU A C 1
ATOM 772 O O . LEU A 1 98 ? -18.856 -3.912 -0.464 1.00 97.62 98 LEU A O 1
ATOM 776 N N . ARG A 1 99 ? -18.036 -2.666 -2.127 1.00 96.50 99 ARG A N 1
ATOM 777 C CA . ARG A 1 99 ? -17.738 -1.518 -1.248 1.00 96.50 99 ARG A CA 1
ATOM 778 C C . ARG A 1 99 ? -19.000 -0.910 -0.645 1.00 96.50 99 ARG A C 1
ATOM 780 O O . ARG A 1 99 ? -18.984 -0.577 0.537 1.00 96.50 99 ARG A O 1
ATOM 787 N N . GLN A 1 100 ? -20.067 -0.763 -1.427 1.00 97.31 100 GLN A N 1
ATOM 788 C CA . GLN A 1 100 ? -21.344 -0.250 -0.928 1.00 97.31 100 GLN A CA 1
ATOM 789 C C . GLN A 1 100 ? -21.953 -1.196 0.113 1.00 97.31 100 GLN A C 1
ATOM 791 O O . GLN A 1 100 ? -22.362 -0.736 1.178 1.00 97.31 100 GLN A O 1
ATOM 796 N N . GLN A 1 101 ? -21.930 -2.506 -0.144 1.00 97.56 101 GLN A N 1
ATOM 797 C CA . GLN A 1 101 ? -22.401 -3.524 0.799 1.00 97.56 101 GLN A CA 1
ATOM 798 C C . GLN A 1 101 ? -21.591 -3.511 2.099 1.00 97.56 101 GLN A C 1
ATOM 800 O O . GLN A 1 101 ? -22.173 -3.500 3.178 1.00 97.56 101 GLN A O 1
ATOM 805 N N . ILE A 1 102 ? -20.258 -3.420 2.014 1.00 96.38 102 ILE A N 1
ATOM 806 C CA . ILE A 1 102 ? -19.386 -3.306 3.194 1.00 96.38 102 ILE A CA 1
ATOM 807 C C . ILE A 1 102 ? -19.730 -2.050 3.996 1.00 96.38 102 ILE A C 1
ATOM 809 O O . ILE A 1 102 ? -19.840 -2.118 5.216 1.00 96.38 102 ILE A O 1
ATOM 813 N N . MET A 1 103 ? -19.922 -0.905 3.334 1.00 94.50 103 MET A N 1
ATOM 814 C CA . MET A 1 103 ? -20.311 0.332 4.016 1.00 94.50 103 MET A CA 1
ATOM 815 C C . MET A 1 103 ? -21.679 0.215 4.697 1.00 94.50 103 MET A C 1
ATOM 817 O O . MET A 1 103 ? -21.840 0.737 5.798 1.00 94.50 103 MET A O 1
ATOM 821 N N . LYS A 1 104 ? -22.652 -0.450 4.063 1.00 96.94 104 LYS A N 1
ATOM 822 C CA . LYS A 1 104 ? -23.984 -0.686 4.636 1.00 96.94 104 LYS A CA 1
ATOM 823 C C . LYS A 1 104 ? -23.905 -1.607 5.858 1.00 96.94 104 LYS A C 1
ATOM 825 O O . LYS A 1 104 ? -24.275 -1.174 6.943 1.00 96.94 104 LYS A O 1
ATOM 830 N N . ALA A 1 105 ? -23.299 -2.786 5.718 1.00 96.94 105 ALA A N 1
ATOM 831 C CA . ALA A 1 105 ? -23.108 -3.731 6.819 1.00 96.94 105 ALA A CA 1
ATOM 832 C C . ALA A 1 105 ? -22.309 -3.112 7.981 1.00 96.94 105 ALA A C 1
ATOM 834 O O . ALA A 1 105 ? -22.602 -3.348 9.148 1.00 96.94 105 ALA A O 1
ATOM 835 N N . GLN A 1 106 ? -21.332 -2.246 7.683 1.00 93.06 106 GLN A N 1
ATOM 836 C CA . GLN A 1 106 ? -20.600 -1.503 8.708 1.00 93.06 106 GLN A CA 1
ATOM 837 C C . GLN A 1 106 ? -21.487 -0.509 9.472 1.00 93.06 106 GLN A C 1
ATOM 839 O O . GLN A 1 106 ? -21.299 -0.362 10.678 1.00 93.06 106 GLN A O 1
ATOM 844 N N . LYS A 1 107 ? -22.419 0.179 8.799 1.00 94.50 107 LYS A N 1
ATOM 845 C CA . LYS A 1 107 ? -23.381 1.084 9.451 1.00 94.50 107 LYS A CA 1
ATOM 846 C C . LYS A 1 107 ? -24.389 0.323 10.311 1.00 94.50 107 LYS A C 1
ATOM 848 O O . LYS A 1 107 ? -24.728 0.796 11.385 1.00 94.50 107 LYS A O 1
ATOM 853 N N . GLU A 1 108 ? -24.833 -0.838 9.840 1.00 97.31 108 GLU A N 1
ATOM 854 C CA . GLU A 1 108 ? -25.797 -1.707 10.529 1.00 97.31 108 GLU A CA 1
ATOM 855 C C . GLU A 1 108 ? -25.148 -2.541 11.646 1.00 97.31 108 GLU A C 1
ATOM 857 O O . GLU A 1 108 ? -25.840 -3.118 12.476 1.00 97.31 108 GLU A O 1
ATOM 862 N N . GLY A 1 109 ? -23.814 -2.597 11.698 1.00 93.94 109 GLY A N 1
ATOM 863 C CA . GLY A 1 109 ? -23.085 -3.390 12.687 1.00 93.94 109 GLY A CA 1
ATOM 864 C C . GLY A 1 109 ? -23.090 -4.898 12.410 1.00 93.94 109 GLY A C 1
ATOM 865 O O . GLY A 1 109 ? -22.669 -5.663 13.279 1.00 93.94 109 GLY A O 1
ATOM 866 N N . ASP A 1 110 ? -23.500 -5.330 11.214 1.00 97.69 110 ASP A N 1
ATOM 867 C CA . ASP A 1 110 ? -23.574 -6.739 10.823 1.00 97.69 110 ASP A CA 1
ATOM 868 C C . ASP A 1 110 ? -22.172 -7.327 10.590 1.00 97.69 110 ASP A C 1
ATOM 870 O O . ASP A 1 110 ? -21.555 -7.226 9.521 1.00 97.69 110 ASP A O 1
ATOM 874 N N . ARG A 1 111 ? -21.632 -7.948 11.640 1.00 95.19 111 ARG A N 1
ATOM 875 C CA . ARG A 1 111 ? -20.288 -8.533 11.624 1.00 95.19 111 ARG A CA 1
ATOM 876 C C . ARG A 1 111 ? -20.195 -9.794 10.774 1.00 95.19 111 ARG A C 1
ATOM 878 O O . ARG A 1 111 ? -19.101 -10.080 10.280 1.00 95.19 111 ARG A O 1
ATOM 885 N N . GLU A 1 112 ? -21.275 -10.555 10.632 1.00 96.12 112 GLU A N 1
ATOM 886 C CA . GLU A 1 112 ? -21.261 -11.797 9.858 1.00 96.12 112 GLU A CA 1
ATOM 887 C C . GLU A 1 112 ? -21.242 -11.492 8.365 1.00 96.12 112 GLU A C 1
ATOM 889 O O . GLU A 1 112 ? -20.347 -11.974 7.658 1.00 96.12 112 GLU A O 1
ATOM 894 N N . ALA A 1 113 ? -22.103 -10.577 7.910 1.00 97.50 113 ALA A N 1
ATOM 895 C CA . ALA A 1 113 ? -22.072 -10.093 6.535 1.00 97.50 113 ALA A CA 1
ATOM 896 C C . ALA A 1 113 ? -20.708 -9.485 6.187 1.00 97.50 113 ALA A C 1
ATOM 898 O O . ALA A 1 113 ? -20.136 -9.795 5.139 1.00 97.50 113 ALA A O 1
ATOM 899 N N . LEU A 1 114 ? -20.122 -8.679 7.082 1.00 95.62 114 LEU A N 1
ATOM 900 C CA . LEU A 1 114 ? -18.794 -8.100 6.861 1.00 95.62 114 LEU A CA 1
ATOM 901 C C . LEU A 1 114 ? -17.718 -9.163 6.605 1.00 95.62 114 LEU A C 1
ATOM 903 O O . LEU A 1 114 ? -16.897 -8.979 5.704 1.00 95.62 114 LEU A O 1
ATOM 907 N N . LYS A 1 115 ? -17.704 -10.273 7.356 1.00 95.31 115 LYS A N 1
ATOM 908 C CA . LYS A 1 115 ? -16.734 -11.362 7.135 1.00 95.31 115 LYS A CA 1
ATOM 909 C C . LYS A 1 115 ? -16.870 -11.941 5.724 1.00 95.31 115 LYS A C 1
ATOM 911 O O . LYS A 1 115 ? -15.867 -12.014 5.011 1.00 95.31 115 LYS A O 1
ATOM 916 N N . GLY A 1 116 ? -18.092 -12.283 5.308 1.00 95.94 116 GLY A N 1
ATOM 917 C CA . GLY A 1 116 ? -18.363 -12.826 3.973 1.00 95.94 116 GLY A CA 1
ATOM 918 C C . GLY A 1 116 ? -17.999 -11.845 2.854 1.00 95.94 116 GLY A C 1
ATOM 919 O O . GLY A 1 116 ? -17.343 -12.214 1.880 1.00 95.94 116 GLY A O 1
ATOM 920 N N . LEU A 1 117 ? -18.334 -10.564 3.021 1.00 97.81 117 LEU A N 1
ATOM 921 C CA . LEU A 1 117 ? -18.003 -9.511 2.059 1.00 97.81 117 LEU A CA 1
ATOM 922 C C . LEU A 1 117 ? -16.492 -9.276 1.938 1.00 97.81 117 LEU A C 1
ATOM 924 O O . LEU A 1 117 ? -15.984 -9.091 0.831 1.00 97.81 117 LEU A O 1
ATOM 928 N N . PHE A 1 118 ? -15.746 -9.314 3.046 1.00 95.25 118 PHE A N 1
ATOM 929 C CA . PHE A 1 118 ? -14.286 -9.211 2.998 1.00 95.25 118 PHE A CA 1
ATOM 930 C C . PHE A 1 118 ? -13.633 -10.431 2.352 1.00 95.25 118 PHE A C 1
ATOM 932 O O . PHE A 1 118 ? -12.620 -10.271 1.669 1.00 95.25 118 PHE A O 1
ATOM 939 N N . GLN A 1 119 ? -14.199 -11.625 2.529 1.00 96.56 119 GLN A N 1
ATOM 940 C CA . GLN A 1 119 ? -13.737 -12.820 1.829 1.00 96.56 119 GLN A CA 1
ATOM 941 C C . GLN A 1 119 ? -13.951 -12.685 0.318 1.00 96.56 119 GLN A C 1
ATOM 943 O O . GLN A 1 119 ? -12.995 -12.858 -0.433 1.00 96.56 119 GLN A O 1
ATOM 948 N N . LYS A 1 120 ? -15.142 -12.255 -0.122 1.00 96.75 120 LYS A N 1
ATOM 949 C CA . LYS A 1 120 ? -15.415 -11.967 -1.542 1.00 96.75 120 LYS A CA 1
ATOM 950 C C . LYS A 1 120 ? -14.465 -10.912 -2.108 1.00 96.75 120 LYS A C 1
ATOM 952 O O . LYS A 1 120 ? -13.842 -11.129 -3.139 1.00 96.75 120 LYS A O 1
ATOM 957 N N . MET A 1 121 ? -14.267 -9.804 -1.391 1.00 95.88 121 MET A N 1
ATOM 958 C CA . MET A 1 121 ? -13.304 -8.763 -1.775 1.00 95.88 121 MET A CA 1
ATOM 959 C C . MET A 1 121 ? -11.878 -9.320 -1.905 1.00 95.88 121 MET A C 1
ATOM 961 O O . MET A 1 121 ? -11.137 -8.931 -2.808 1.00 95.88 121 MET A O 1
ATOM 965 N N . ARG A 1 122 ? -11.466 -10.216 -1.002 1.00 95.44 122 ARG A N 1
ATOM 966 C CA . ARG A 1 122 ? -10.144 -10.849 -1.037 1.00 95.44 122 ARG A CA 1
ATOM 967 C C . ARG A 1 122 ? -9.982 -11.772 -2.244 1.00 95.44 122 ARG A C 1
ATOM 969 O O . ARG A 1 122 ? -8.939 -11.695 -2.886 1.00 95.44 122 ARG A O 1
ATOM 976 N N . GLU A 1 123 ? -10.978 -12.603 -2.541 1.00 96.56 123 GLU A N 1
ATOM 977 C CA . GLU A 1 123 ? -10.958 -13.480 -3.719 1.00 96.56 123 GLU A CA 1
ATOM 978 C C . GLU A 1 123 ? -10.925 -12.660 -5.005 1.00 96.56 123 GLU A C 1
ATOM 980 O O . GLU A 1 123 ? -10.040 -12.851 -5.834 1.00 96.56 123 GLU A O 1
ATOM 985 N N . LEU A 1 124 ? -11.786 -11.647 -5.113 1.00 94.81 124 LEU A N 1
ATOM 986 C CA . LEU A 1 124 ? -11.825 -10.778 -6.283 1.00 94.81 124 LEU A CA 1
ATOM 987 C C . LEU A 1 124 ? -10.472 -10.085 -6.502 1.00 94.81 124 LEU A C 1
ATOM 989 O O . LEU A 1 124 ? -9.898 -10.123 -7.586 1.00 94.81 124 LEU A O 1
ATOM 993 N N . THR A 1 125 ? -9.882 -9.526 -5.441 1.00 95.06 125 THR A N 1
ATOM 994 C CA . THR A 1 125 ? -8.575 -8.844 -5.517 1.00 95.06 125 THR A CA 1
ATOM 995 C C . THR A 1 125 ? -7.370 -9.782 -5.673 1.00 95.06 125 THR A C 1
ATOM 997 O O . THR A 1 125 ? -6.249 -9.298 -5.870 1.00 95.06 125 THR A O 1
ATOM 1000 N N . LYS A 1 126 ? -7.558 -11.109 -5.648 1.00 95.75 126 LYS A N 1
ATOM 1001 C CA . LYS A 1 126 ? -6.493 -12.088 -5.912 1.00 95.75 126 LYS A CA 1
ATOM 1002 C C . LYS A 1 126 ? -5.945 -11.951 -7.332 1.00 95.75 126 LYS A C 1
ATOM 1004 O O . LYS A 1 126 ? -4.724 -11.892 -7.485 1.00 95.75 126 LYS A O 1
ATOM 1009 N N . GLY A 1 127 ? -6.815 -11.754 -8.327 1.00 93.94 127 GLY A N 1
ATOM 1010 C CA . GLY A 1 127 ? -6.405 -11.527 -9.719 1.00 93.94 127 GLY A CA 1
ATOM 1011 C C . GLY A 1 127 ? -5.467 -10.322 -9.864 1.00 93.94 127 GLY A C 1
ATOM 1012 O O . GLY A 1 127 ? -4.400 -10.417 -10.469 1.00 93.94 127 GLY A O 1
ATOM 1013 N N . GLN A 1 128 ? -5.766 -9.210 -9.181 1.00 94.38 128 GLN A N 1
ATOM 1014 C CA . GLN A 1 128 ? -4.872 -8.045 -9.141 1.00 94.38 128 GLN A CA 1
ATOM 1015 C C . GLN A 1 128 ? -3.486 -8.382 -8.556 1.00 94.38 128 GLN A C 1
ATOM 1017 O O . GLN A 1 128 ? -2.462 -7.864 -9.018 1.00 94.38 128 GLN A O 1
ATOM 1022 N N . MET A 1 129 ? -3.428 -9.215 -7.511 1.00 92.25 129 MET A N 1
ATOM 1023 C CA . MET A 1 129 ? -2.150 -9.640 -6.933 1.00 92.25 129 MET A CA 1
ATOM 1024 C C . MET A 1 129 ? -1.352 -10.508 -7.906 1.00 92.25 129 MET A C 1
ATOM 1026 O O . MET A 1 129 ? -0.139 -10.325 -8.007 1.00 92.25 129 MET A O 1
ATOM 1030 N N . GLU A 1 130 ? -2.010 -11.409 -8.629 1.00 95.62 130 GLU A N 1
ATOM 1031 C CA . GLU A 1 130 ? -1.384 -12.285 -9.623 1.00 95.62 130 GLU A CA 1
ATOM 1032 C C . GLU A 1 130 ? -0.816 -11.493 -10.806 1.00 95.62 130 GLU A C 1
ATOM 1034 O O . GLU A 1 130 ? 0.336 -11.717 -11.183 1.00 95.62 130 GLU A O 1
ATOM 1039 N N . LEU A 1 131 ? -1.546 -10.492 -11.317 1.00 96.12 131 LEU A N 1
ATOM 1040 C CA . LEU A 1 131 ? -1.039 -9.566 -12.343 1.00 96.12 131 LEU A CA 1
ATOM 1041 C C . LEU A 1 131 ? 0.247 -8.868 -11.886 1.00 96.12 131 LEU A C 1
ATOM 1043 O O . LEU A 1 131 ? 1.235 -8.801 -12.620 1.00 96.12 131 LEU A O 1
ATOM 1047 N N . ARG A 1 132 ? 0.278 -8.391 -10.636 1.00 95.00 132 ARG A N 1
ATOM 1048 C CA . ARG A 1 132 ? 1.479 -7.765 -10.066 1.00 95.00 132 ARG A CA 1
ATOM 1049 C C . ARG A 1 132 ? 2.628 -8.762 -9.898 1.00 95.00 132 ARG A C 1
ATOM 1051 O O . ARG A 1 132 ? 3.780 -8.411 -10.142 1.00 95.00 132 ARG A O 1
ATOM 1058 N N . GLN A 1 133 ? 2.344 -9.986 -9.454 1.00 95.31 133 GLN A N 1
ATOM 1059 C CA . GLN A 1 133 ? 3.365 -11.027 -9.310 1.00 95.31 133 GLN A CA 1
ATOM 1060 C C . GLN A 1 133 ? 3.976 -11.402 -10.661 1.00 95.31 133 GLN A C 1
ATOM 1062 O O . GLN A 1 133 ? 5.193 -11.549 -10.747 1.00 95.31 133 GLN A O 1
ATOM 1067 N N . ARG A 1 134 ? 3.153 -11.507 -11.708 1.00 97.62 134 ARG A N 1
ATOM 1068 C CA . ARG A 1 134 ? 3.595 -11.760 -13.083 1.00 97.62 134 ARG A CA 1
ATOM 1069 C C . ARG A 1 134 ? 4.559 -10.678 -13.563 1.00 97.62 134 ARG A C 1
ATOM 1071 O O . ARG A 1 134 ? 5.681 -11.008 -13.935 1.00 97.62 134 ARG A O 1
ATOM 1078 N N . MET A 1 135 ? 4.176 -9.407 -13.419 1.00 97.25 135 MET A N 1
ATOM 1079 C CA . MET A 1 135 ? 5.036 -8.261 -13.732 1.00 97.25 135 MET A CA 1
ATOM 1080 C C . MET A 1 135 ? 6.378 -8.339 -12.982 1.00 97.25 135 MET A C 1
ATOM 1082 O O . MET A 1 135 ? 7.439 -8.201 -13.584 1.00 97.25 135 MET A O 1
ATOM 1086 N N . HIS A 1 136 ? 6.366 -8.615 -11.671 1.00 96.81 136 HIS A N 1
ATOM 1087 C CA . HIS A 1 136 ? 7.606 -8.750 -10.896 1.00 96.81 136 HIS A CA 1
ATOM 1088 C C . HIS A 1 136 ? 8.490 -9.911 -11.371 1.00 96.81 136 HIS A C 1
ATOM 1090 O O . HIS A 1 136 ? 9.709 -9.757 -11.407 1.00 96.81 136 HIS A O 1
ATOM 1096 N N . LYS A 1 137 ? 7.898 -11.063 -11.717 1.00 97.56 137 LYS A N 1
ATOM 1097 C CA . LYS A 1 137 ? 8.634 -12.226 -12.237 1.00 97.56 137 LYS A CA 1
ATOM 1098 C C . LYS A 1 137 ? 9.300 -11.909 -13.576 1.00 97.56 137 LYS A C 1
ATOM 1100 O O . LYS A 1 137 ? 10.470 -12.228 -13.745 1.00 97.56 137 LYS A O 1
ATOM 1105 N N . GLN A 1 138 ? 8.584 -11.244 -14.483 1.00 97.75 138 GLN A N 1
ATOM 1106 C CA . GLN A 1 138 ? 9.126 -10.835 -15.782 1.00 97.75 138 GLN A CA 1
ATOM 1107 C C . GLN A 1 138 ? 10.284 -9.846 -15.623 1.00 97.75 138 GLN A C 1
ATOM 1109 O O . GLN A 1 138 ? 11.318 -10.030 -16.252 1.00 97.75 138 GLN A O 1
ATOM 1114 N N . ILE A 1 139 ? 10.162 -8.857 -14.727 1.00 97.81 139 ILE A N 1
ATOM 1115 C CA . ILE A 1 139 ? 11.271 -7.936 -14.432 1.00 97.81 139 ILE A CA 1
ATOM 1116 C C . ILE A 1 139 ? 12.475 -8.712 -13.883 1.00 97.81 139 ILE A C 1
ATOM 1118 O O . ILE A 1 139 ? 13.572 -8.547 -14.394 1.00 97.81 139 ILE A O 1
ATOM 1122 N N . LEU A 1 140 ? 12.287 -9.595 -12.893 1.00 97.62 140 LEU A N 1
ATOM 1123 C CA . LEU A 1 140 ? 13.379 -10.384 -12.299 1.00 97.62 140 LEU A CA 1
ATOM 1124 C C . LEU A 1 140 ? 14.139 -11.252 -13.310 1.00 97.62 140 LEU A C 1
ATOM 1126 O O . LEU A 1 140 ? 15.328 -11.488 -13.109 1.00 97.62 140 LEU A O 1
ATOM 1130 N N . ALA A 1 141 ? 13.471 -11.726 -14.363 1.00 98.12 141 ALA A N 1
ATOM 1131 C CA . ALA A 1 141 ? 14.092 -12.525 -15.416 1.00 98.12 141 ALA A CA 1
ATOM 1132 C C . ALA A 1 141 ? 15.060 -11.717 -16.302 1.00 98.12 141 ALA A C 1
ATOM 1134 O O . ALA A 1 141 ? 15.942 -12.307 -16.914 1.00 98.12 141 ALA A O 1
ATOM 1135 N N . LEU A 1 142 ? 14.923 -10.385 -16.348 1.00 97.94 142 LEU A N 1
ATOM 1136 C CA . LEU A 1 142 ? 15.791 -9.486 -17.123 1.00 97.94 142 LEU A CA 1
ATOM 1137 C C . LEU A 1 142 ? 17.012 -8.985 -16.341 1.00 97.94 142 LEU A C 1
ATOM 1139 O O . LEU A 1 142 ? 17.890 -8.340 -16.912 1.00 97.94 142 LEU A O 1
ATOM 1143 N N . LEU A 1 143 ? 17.036 -9.205 -15.027 1.00 98.19 143 LEU A N 1
ATOM 1144 C CA . LEU A 1 143 ? 18.050 -8.659 -14.130 1.00 98.19 143 LEU A CA 1
ATOM 1145 C C . LEU A 1 143 ? 19.173 -9.670 -13.892 1.00 98.19 143 LEU A C 1
ATOM 1147 O O . LEU A 1 143 ? 18.926 -10.873 -13.800 1.00 98.19 143 LEU A O 1
ATOM 1151 N N . ASN A 1 144 ? 20.396 -9.177 -13.699 1.00 98.25 144 ASN A N 1
ATOM 1152 C CA . ASN A 1 144 ? 21.483 -9.985 -13.138 1.00 98.25 144 ASN A CA 1
ATOM 1153 C C . ASN A 1 144 ? 21.298 -10.188 -11.618 1.00 98.25 144 ASN A C 1
ATOM 1155 O O . ASN A 1 144 ? 20.408 -9.598 -11.000 1.00 98.25 144 ASN A O 1
ATOM 1159 N N . ASP A 1 145 ? 22.122 -11.026 -10.989 1.00 98.25 145 ASP A N 1
ATOM 1160 C CA . ASP A 1 145 ? 21.922 -11.401 -9.583 1.00 98.25 145 ASP A CA 1
ATOM 1161 C C . ASP A 1 145 ? 22.068 -10.229 -8.600 1.00 98.25 145 ASP A C 1
ATOM 1163 O O . ASP A 1 145 ? 21.282 -10.119 -7.652 1.00 98.25 145 ASP A O 1
ATOM 1167 N N . GLU A 1 146 ? 22.979 -9.289 -8.860 1.00 97.81 146 GLU A N 1
ATOM 1168 C CA . GLU A 1 146 ? 23.114 -8.080 -8.044 1.00 97.81 146 GLU A CA 1
ATOM 1169 C C . GLU A 1 146 ? 21.863 -7.189 -8.153 1.00 97.81 146 GLU A C 1
ATOM 1171 O O . GLU A 1 146 ? 21.290 -6.746 -7.147 1.00 97.81 146 GLU A O 1
ATOM 1176 N N . GLN A 1 147 ? 21.380 -6.972 -9.378 1.00 98.19 147 GLN A N 1
ATOM 1177 C CA . GLN A 1 147 ? 20.170 -6.205 -9.656 1.00 98.19 147 GLN A CA 1
ATOM 1178 C C . GLN A 1 147 ? 18.925 -6.865 -9.043 1.00 98.19 147 GLN A C 1
ATOM 1180 O O . GLN A 1 147 ? 18.066 -6.158 -8.508 1.00 98.19 147 GLN A O 1
ATOM 1185 N N . LYS A 1 148 ? 18.820 -8.203 -9.039 1.00 98.31 148 LYS A N 1
ATOM 1186 C CA . LYS A 1 148 ? 17.718 -8.927 -8.374 1.00 98.31 148 LYS A CA 1
ATOM 1187 C C . LYS A 1 148 ? 17.666 -8.610 -6.879 1.00 98.31 148 LYS A C 1
ATOM 1189 O O . LYS A 1 148 ? 16.582 -8.355 -6.346 1.00 98.31 148 LYS A O 1
ATOM 1194 N N . GLU A 1 149 ? 18.809 -8.572 -6.197 1.00 97.19 149 GLU A N 1
ATOM 1195 C CA . GLU A 1 149 ? 18.872 -8.210 -4.777 1.00 97.19 149 GLU A CA 1
ATOM 1196 C C . GLU A 1 149 ? 18.512 -6.736 -4.532 1.00 97.19 149 GLU A C 1
ATOM 1198 O O . GLU A 1 149 ? 17.721 -6.432 -3.625 1.00 97.19 149 GLU A O 1
ATOM 1203 N N . LYS A 1 150 ? 19.004 -5.809 -5.373 1.00 96.88 150 LYS A N 1
ATOM 1204 C CA . LYS A 1 150 ? 18.590 -4.391 -5.338 1.00 96.88 150 LYS A CA 1
ATOM 1205 C C . LYS A 1 150 ? 17.069 -4.264 -5.536 1.00 96.88 150 LYS A C 1
ATOM 1207 O O . LYS A 1 150 ? 16.404 -3.558 -4.769 1.00 96.88 150 LYS A O 1
ATOM 1212 N N . PHE A 1 151 ? 16.488 -5.014 -6.473 1.00 96.69 151 PHE A N 1
ATOM 1213 C CA . PHE A 1 151 ? 15.051 -5.011 -6.761 1.00 96.69 151 PHE A CA 1
ATOM 1214 C C . PHE A 1 151 ? 14.214 -5.563 -5.600 1.00 96.69 151 PHE A C 1
ATOM 1216 O O . PHE A 1 151 ? 13.228 -4.938 -5.199 1.00 96.69 151 PHE A O 1
ATOM 1223 N N . LYS A 1 152 ? 14.623 -6.671 -4.967 1.00 95.19 152 LYS A N 1
ATOM 1224 C CA . LYS A 1 152 ? 13.952 -7.208 -3.766 1.00 95.19 152 LYS A CA 1
ATOM 1225 C C . LYS A 1 152 ? 13.928 -6.183 -2.626 1.00 95.19 152 LYS A C 1
ATOM 1227 O O . LYS A 1 152 ? 12.873 -5.947 -2.025 1.00 95.19 152 LYS A O 1
ATOM 1232 N N . LYS A 1 153 ? 15.060 -5.521 -2.350 1.00 92.12 153 LYS A N 1
ATOM 1233 C CA . LYS A 1 153 ? 15.153 -4.450 -1.337 1.00 92.12 153 LYS A CA 1
ATOM 1234 C C . LYS A 1 153 ? 14.278 -3.253 -1.698 1.00 92.12 153 LYS A C 1
ATOM 1236 O O . LYS A 1 153 ? 13.589 -2.711 -0.829 1.00 92.12 153 LYS A O 1
ATOM 1241 N N . PHE A 1 154 ? 14.259 -2.869 -2.971 1.00 93.56 154 PHE A N 1
ATOM 1242 C CA . PHE A 1 154 ? 13.401 -1.809 -3.485 1.00 93.56 154 PHE A CA 1
ATOM 1243 C C . PHE A 1 154 ? 11.911 -2.110 -3.251 1.00 93.56 154 PHE A C 1
ATOM 1245 O O . PHE A 1 154 ? 11.203 -1.291 -2.651 1.00 93.56 154 PHE A O 1
ATOM 1252 N N . LEU A 1 155 ? 11.447 -3.312 -3.613 1.00 92.38 155 LEU A N 1
ATOM 1253 C CA . LEU A 1 155 ? 10.071 -3.755 -3.371 1.00 92.38 155 LEU A CA 1
ATOM 1254 C C . LEU A 1 155 ? 9.733 -3.788 -1.876 1.00 92.38 155 LEU A C 1
ATOM 1256 O O . LEU A 1 155 ? 8.662 -3.327 -1.470 1.00 92.38 155 LEU A O 1
ATOM 1260 N N . LEU A 1 156 ? 10.649 -4.274 -1.034 1.00 87.31 156 LEU A N 1
ATOM 1261 C CA . LEU A 1 156 ? 10.465 -4.297 0.416 1.00 87.31 156 LEU A CA 1
ATOM 1262 C C . LEU A 1 156 ? 10.340 -2.883 0.997 1.00 87.31 156 LEU A C 1
ATOM 1264 O O . LEU A 1 156 ? 9.450 -2.632 1.813 1.00 87.31 156 LEU A O 1
ATOM 1268 N N . ARG A 1 157 ? 11.181 -1.940 0.556 1.00 86.94 157 ARG A N 1
ATOM 1269 C CA . ARG A 1 157 ? 11.106 -0.527 0.956 1.00 86.94 157 ARG A CA 1
ATOM 1270 C C . ARG A 1 157 ? 9.761 0.079 0.565 1.00 86.94 157 ARG A C 1
ATOM 1272 O O . ARG A 1 157 ? 9.128 0.735 1.392 1.00 86.94 157 ARG A O 1
ATOM 1279 N N . ARG A 1 158 ? 9.287 -0.177 -0.657 1.00 86.00 158 ARG A N 1
ATOM 1280 C CA . ARG A 1 158 ? 7.984 0.306 -1.138 1.00 86.00 158 ARG A CA 1
ATOM 1281 C C . ARG A 1 158 ? 6.829 -0.315 -0.346 1.00 86.00 158 ARG A C 1
ATOM 1283 O O . ARG A 1 158 ? 5.934 0.412 0.080 1.00 86.00 158 ARG A O 1
ATOM 1290 N N . ARG A 1 159 ? 6.891 -1.616 -0.038 1.00 83.25 159 ARG A N 1
ATOM 1291 C CA . ARG A 1 159 ? 5.921 -2.309 0.830 1.00 83.25 159 ARG A CA 1
ATOM 1292 C C . ARG A 1 159 ? 5.907 -1.737 2.249 1.00 83.25 159 ARG A C 1
ATOM 1294 O O . ARG A 1 159 ? 4.831 -1.526 2.799 1.00 83.25 159 ARG A O 1
ATOM 1301 N N . ARG A 1 160 ? 7.073 -1.465 2.844 1.00 78.81 160 ARG A N 1
ATOM 1302 C CA . ARG A 1 160 ? 7.190 -0.852 4.181 1.00 78.81 160 ARG A CA 1
ATOM 1303 C C . ARG A 1 160 ? 6.645 0.574 4.192 1.00 78.81 160 ARG A C 1
ATOM 1305 O O . ARG A 1 160 ? 5.884 0.915 5.091 1.00 78.81 160 ARG A O 1
ATOM 1312 N N . ALA A 1 161 ? 6.955 1.368 3.170 1.00 76.94 161 ALA A N 1
ATOM 1313 C CA . ALA A 1 161 ? 6.431 2.723 3.045 1.00 76.94 161 ALA A CA 1
ATOM 1314 C C . ALA A 1 161 ? 4.906 2.752 2.855 1.00 76.94 161 ALA A C 1
ATOM 1316 O O . ALA A 1 161 ? 4.238 3.590 3.447 1.00 76.94 161 ALA A O 1
ATOM 1317 N N . ALA A 1 162 ? 4.351 1.821 2.075 1.00 71.88 162 ALA A N 1
ATOM 1318 C CA . ALA A 1 162 ? 2.906 1.709 1.884 1.00 71.88 162 ALA A CA 1
ATOM 1319 C C . ALA A 1 162 ? 2.185 1.086 3.097 1.00 71.88 162 ALA A C 1
ATOM 1321 O O . ALA A 1 162 ? 1.006 1.345 3.322 1.00 71.88 162 ALA A O 1
ATOM 1322 N N . GLY A 1 163 ? 2.876 0.243 3.871 1.00 70.69 163 GLY A N 1
ATOM 1323 C CA . GLY A 1 163 ? 2.272 -0.612 4.891 1.00 70.69 163 GLY A CA 1
ATOM 1324 C C . GLY A 1 163 ? 2.532 -0.218 6.344 1.00 70.69 163 GLY A C 1
ATOM 1325 O O . GLY A 1 163 ? 1.884 -0.793 7.211 1.00 70.69 163 GLY A O 1
ATOM 1326 N N . GLY A 1 164 ? 3.444 0.714 6.642 1.00 77.94 164 GLY A N 1
ATOM 1327 C CA . GLY A 1 164 ? 3.899 0.993 8.014 1.00 77.94 164 GLY A CA 1
ATOM 1328 C C . GLY A 1 164 ? 2.769 1.352 8.986 1.00 77.94 164 GLY A C 1
ATOM 1329 O O . GLY A 1 164 ? 2.603 0.700 10.016 1.00 77.94 164 GLY A O 1
ATOM 1330 N N . ILE A 1 165 ? 1.927 2.322 8.621 1.00 81.75 165 ILE A N 1
ATOM 1331 C CA . ILE A 1 165 ? 0.804 2.747 9.469 1.00 81.75 165 ILE A CA 1
ATOM 1332 C C . ILE A 1 165 ? -0.303 1.691 9.554 1.00 81.75 165 ILE A C 1
ATOM 1334 O O . ILE A 1 165 ? -0.848 1.445 10.626 1.00 81.75 165 ILE A O 1
ATOM 1338 N N . MET A 1 166 ? -0.605 1.005 8.449 1.00 82.06 166 MET A N 1
ATOM 1339 C CA . MET A 1 166 ? -1.634 -0.040 8.426 1.00 82.06 166 MET A CA 1
ATOM 1340 C C . MET A 1 166 ? -1.212 -1.263 9.241 1.00 82.06 166 MET A C 1
ATOM 1342 O O . MET A 1 166 ? -2.020 -1.850 9.960 1.00 82.06 166 MET A O 1
ATOM 1346 N N . ALA A 1 167 ? 0.071 -1.621 9.175 1.00 85.19 167 ALA A N 1
ATOM 1347 C CA . ALA A 1 167 ? 0.671 -2.661 9.994 1.00 85.19 167 ALA A CA 1
ATOM 1348 C C . ALA A 1 167 ? 0.562 -2.330 11.485 1.00 85.19 167 ALA A C 1
ATOM 1350 O O . ALA A 1 167 ? 0.201 -3.212 12.264 1.00 85.19 167 ALA A O 1
ATOM 1351 N N . PHE A 1 168 ? 0.834 -1.078 11.860 1.00 90.31 168 PHE A N 1
ATOM 1352 C CA . PHE A 1 168 ? 0.719 -0.613 13.237 1.00 90.31 168 PHE A CA 1
ATOM 1353 C C . PHE A 1 168 ? -0.739 -0.580 13.717 1.00 90.31 168 PHE A C 1
ATOM 1355 O O . PHE A 1 168 ? -1.052 -1.190 14.734 1.00 90.31 168 PHE A O 1
ATOM 1362 N N . ARG A 1 169 ? -1.667 -0.007 12.937 1.00 90.50 169 ARG A N 1
ATOM 1363 C CA . ARG A 1 169 ? -3.117 -0.040 13.227 1.00 90.50 169 ARG A CA 1
ATOM 1364 C C . ARG A 1 169 ? -3.650 -1.470 13.374 1.00 90.50 169 ARG A C 1
ATOM 1366 O O . ARG A 1 169 ? -4.495 -1.746 14.219 1.00 90.50 169 ARG A O 1
ATOM 1373 N N . GLY A 1 170 ? -3.152 -2.407 12.567 1.00 90.31 170 GLY A N 1
ATOM 1374 C CA . GLY A 1 170 ? -3.461 -3.832 12.706 1.00 90.31 170 GLY A CA 1
ATOM 1375 C C . GLY A 1 170 ? -2.890 -4.473 13.977 1.00 90.31 170 GLY A C 1
ATOM 1376 O O . GLY A 1 170 ? -3.465 -5.430 14.486 1.00 90.31 170 GLY A O 1
ATOM 1377 N N . ALA A 1 171 ? -1.768 -3.976 14.502 1.00 93.12 171 ALA A N 1
ATOM 1378 C CA . ALA A 1 171 ? -1.240 -4.403 15.797 1.00 93.12 171 ALA A CA 1
ATOM 1379 C C . ALA A 1 171 ? -2.080 -3.843 16.955 1.00 93.12 171 ALA A C 1
ATOM 1381 O O . ALA A 1 171 ? -2.479 -4.615 17.816 1.00 93.12 171 ALA A O 1
ATOM 1382 N N . LEU A 1 172 ? -2.443 -2.556 16.918 1.00 94.81 172 LEU A N 1
ATOM 1383 C CA . LEU A 1 172 ? -3.276 -1.922 17.949 1.00 94.81 172 LEU A CA 1
ATOM 1384 C C . LEU A 1 172 ? -4.638 -2.603 18.130 1.00 94.81 172 LEU A C 1
ATOM 1386 O O . LEU A 1 172 ? -5.094 -2.780 19.253 1.00 94.81 172 LEU A O 1
ATOM 1390 N N . ARG A 1 173 ? -5.264 -3.068 17.041 1.00 93.00 173 ARG A N 1
ATOM 1391 C CA . ARG A 1 173 ? -6.531 -3.822 17.104 1.00 93.00 173 ARG A CA 1
ATOM 1392 C C . ARG A 1 173 ? -6.448 -5.141 17.886 1.00 93.00 173 ARG A C 1
ATOM 1394 O O . ARG A 1 173 ? -7.488 -5.693 18.208 1.00 93.00 173 ARG A O 1
ATOM 1401 N N . ARG A 1 174 ? -5.242 -5.640 18.173 1.00 94.25 174 ARG A N 1
ATOM 1402 C CA . ARG A 1 174 ? -4.982 -6.874 18.938 1.00 94.25 174 ARG A CA 1
ATOM 1403 C C . ARG A 1 174 ? -4.538 -6.609 20.386 1.00 94.25 174 ARG A C 1
ATOM 1405 O O . ARG A 1 174 ? -4.191 -7.552 21.092 1.00 94.25 174 ARG A O 1
ATOM 1412 N N . LEU A 1 175 ? -4.481 -5.341 20.803 1.00 94.81 175 LEU A N 1
ATOM 1413 C CA . LEU A 1 175 ? -4.069 -4.920 22.150 1.00 94.81 175 LEU A CA 1
ATOM 1414 C C . LEU A 1 175 ? -5.248 -4.679 23.102 1.00 94.81 175 LEU A C 1
ATOM 1416 O O . LEU A 1 175 ? -5.037 -4.109 24.164 1.00 94.81 175 LEU A O 1
ATOM 1420 N N . ASP A 1 176 ? -6.463 -5.086 22.721 1.00 94.00 176 ASP A N 1
ATOM 1421 C CA . ASP A 1 176 ? -7.661 -4.994 23.570 1.00 94.00 176 ASP A CA 1
ATOM 1422 C C . ASP A 1 176 ? -7.859 -3.592 24.179 1.00 94.00 176 ASP A C 1
ATOM 1424 O O . ASP A 1 176 ? -8.191 -3.430 25.346 1.00 94.00 176 ASP A O 1
ATOM 1428 N N . LEU A 1 177 ? -7.619 -2.553 23.367 1.00 96.38 177 LEU A N 1
ATOM 1429 C CA . LEU A 1 177 ? -7.657 -1.156 23.808 1.00 96.38 177 LEU A CA 1
ATOM 1430 C C . LEU A 1 177 ? -9.027 -0.769 24.387 1.00 96.38 177 LEU A C 1
ATOM 1432 O O . LEU A 1 177 ? -10.070 -1.107 23.801 1.00 96.38 177 LEU A O 1
ATOM 1436 N N . THR A 1 178 ? -9.017 0.029 25.457 1.00 97.50 178 THR A N 1
ATOM 1437 C CA . THR A 1 178 ? -10.234 0.623 26.034 1.00 97.50 178 THR A CA 1
ATOM 1438 C C . THR A 1 178 ? -10.894 1.601 25.054 1.00 97.50 178 THR A C 1
ATOM 1440 O O . THR A 1 178 ? -10.300 2.005 24.046 1.00 97.50 178 THR A O 1
ATOM 1443 N N . ALA A 1 179 ? -12.149 1.981 25.314 1.00 95.69 179 ALA A N 1
ATOM 1444 C CA . ALA A 1 179 ? -12.862 2.955 24.483 1.00 95.69 179 ALA A CA 1
ATOM 1445 C C . ALA A 1 179 ? -12.120 4.305 24.422 1.00 95.69 179 ALA A C 1
ATOM 1447 O O . ALA A 1 179 ? -11.916 4.852 23.337 1.00 95.69 179 ALA A O 1
ATOM 1448 N N . GLU A 1 180 ? -11.625 4.777 25.566 1.00 96.75 180 GLU A N 1
ATOM 1449 C CA . GLU A 1 180 ? -10.850 6.015 25.677 1.00 96.75 180 GLU A CA 1
ATOM 1450 C C . GLU A 1 180 ? -9.524 5.942 24.911 1.00 96.75 180 GLU A C 1
ATOM 1452 O O . GLU A 1 180 ? -9.187 6.852 24.153 1.00 96.75 180 GLU A O 1
ATOM 1457 N N . GLN A 1 181 ? -8.787 4.830 25.031 1.00 96.56 181 GLN A N 1
ATOM 1458 C CA . GLN A 1 181 ? -7.551 4.623 24.274 1.00 96.56 181 GLN A CA 1
ATOM 1459 C C . GLN A 1 181 ? -7.814 4.618 22.765 1.00 96.56 181 GLN A C 1
ATOM 1461 O O . GLN A 1 181 ? -7.070 5.235 22.003 1.00 96.56 181 GLN A O 1
ATOM 1466 N N . LYS A 1 182 ? -8.888 3.957 22.309 1.00 96.56 182 LYS A N 1
ATOM 1467 C CA . LYS A 1 182 ? -9.289 3.956 20.891 1.00 96.56 182 LYS A CA 1
ATOM 1468 C C . LYS A 1 182 ? -9.592 5.369 20.390 1.00 96.56 182 LYS A C 1
ATOM 1470 O O . LYS A 1 182 ? -9.161 5.700 19.284 1.00 96.56 182 LYS A O 1
ATOM 1475 N N . ALA A 1 183 ? -10.280 6.187 21.187 1.00 95.88 183 ALA A N 1
ATOM 1476 C CA . ALA A 1 183 ? -10.568 7.581 20.855 1.00 95.88 183 ALA A CA 1
ATOM 1477 C C . ALA A 1 183 ? -9.278 8.413 20.736 1.00 95.88 183 ALA A C 1
ATOM 1479 O O . ALA A 1 183 ? -9.048 9.016 19.687 1.00 95.88 183 ALA A O 1
ATOM 1480 N N . LYS A 1 184 ? -8.378 8.341 21.731 1.00 96.69 184 LYS A N 1
ATOM 1481 C CA . LYS A 1 184 ? -7.071 9.030 21.708 1.00 96.69 184 LYS A CA 1
ATOM 1482 C C . LYS A 1 184 ? -6.211 8.607 20.513 1.00 96.69 184 LYS A C 1
ATOM 1484 O O . LYS A 1 184 ? -5.656 9.443 19.806 1.00 96.69 184 LYS A O 1
ATOM 1489 N N . VAL A 1 185 ? -6.138 7.304 20.226 1.00 96.38 185 VAL A N 1
ATOM 1490 C CA . VAL A 1 185 ? -5.439 6.777 19.040 1.00 96.38 185 VAL A CA 1
ATOM 1491 C C . VAL A 1 185 ? -6.029 7.351 17.751 1.00 96.38 185 VAL A C 1
ATOM 1493 O O . VAL A 1 185 ? -5.280 7.739 16.850 1.00 96.38 185 VAL A O 1
ATOM 1496 N N . ALA A 1 186 ? -7.359 7.381 17.631 1.00 94.56 186 ALA A N 1
ATOM 1497 C CA . ALA A 1 186 ? -8.030 7.910 16.449 1.00 94.56 186 ALA A CA 1
ATOM 1498 C C . ALA A 1 186 ? -7.729 9.402 16.253 1.00 94.56 186 ALA A C 1
ATOM 1500 O O . ALA A 1 186 ? -7.442 9.815 15.129 1.00 94.56 186 ALA A O 1
ATOM 1501 N N . GLU A 1 187 ? -7.728 10.181 17.333 1.00 96.25 187 GLU A N 1
ATOM 1502 C CA . GLU A 1 187 ? -7.400 11.605 17.324 1.00 96.25 187 GLU A CA 1
ATOM 1503 C C . GLU A 1 187 ? -5.944 11.862 16.907 1.00 96.25 187 GLU A C 1
ATOM 1505 O O . GLU A 1 187 ? -5.714 12.580 15.930 1.00 96.25 187 GLU A O 1
ATOM 1510 N N . ILE A 1 188 ? -4.974 11.193 17.549 1.00 96.19 188 ILE A N 1
ATOM 1511 C CA . ILE A 1 188 ? -3.540 11.317 17.224 1.00 96.19 188 ILE A CA 1
ATOM 1512 C C . ILE A 1 188 ? -3.304 11.015 15.743 1.00 96.19 188 ILE A C 1
ATOM 1514 O O . ILE A 1 188 ? -2.630 11.767 15.034 1.00 96.19 188 ILE A O 1
ATOM 1518 N N . PHE A 1 189 ? -3.888 9.928 15.230 1.00 95.00 189 PHE A N 1
ATOM 1519 C CA . PHE A 1 189 ? -3.714 9.588 13.825 1.00 95.00 189 PHE A CA 1
ATOM 1520 C C . PHE A 1 189 ? -4.459 10.521 12.870 1.00 95.00 189 PHE A C 1
ATOM 1522 O O . PHE A 1 189 ? -3.953 10.763 11.775 1.00 95.00 189 PHE A O 1
ATOM 1529 N N . LYS A 1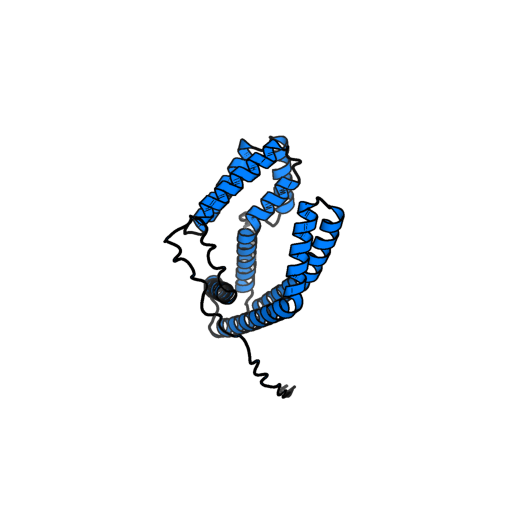 190 ? -5.629 11.049 13.242 1.00 93.88 190 LYS A N 1
ATOM 1530 C CA . LYS A 1 190 ? -6.350 12.047 12.438 1.00 93.88 190 LYS A CA 1
ATOM 1531 C C . LYS A 1 190 ? -5.522 13.328 12.305 1.00 93.88 190 LYS A C 1
ATOM 1533 O O . LYS A 1 190 ? -5.383 13.840 11.194 1.00 93.88 190 LYS A O 1
ATOM 1538 N N . ALA A 1 191 ? -4.920 13.793 13.400 1.00 95.19 191 ALA A N 1
ATOM 1539 C CA . ALA A 1 191 ? -4.014 14.940 13.404 1.00 95.19 191 ALA A CA 1
ATOM 1540 C C . ALA A 1 191 ? -2.758 14.673 12.556 1.00 95.19 191 ALA A C 1
ATOM 1542 O O . ALA A 1 191 ? -2.401 15.478 11.695 1.00 95.19 191 ALA A O 1
ATOM 1543 N N . ALA A 1 192 ? -2.139 13.500 12.714 1.00 94.12 192 ALA A N 1
ATOM 1544 C CA . ALA A 1 192 ? -0.976 13.099 11.925 1.00 94.12 192 ALA A CA 1
ATOM 1545 C C . ALA A 1 192 ? -1.281 13.000 10.421 1.00 94.12 192 ALA A C 1
ATOM 1547 O O . ALA A 1 192 ? -0.466 13.405 9.595 1.00 94.12 192 ALA A O 1
ATOM 1548 N N . GLU A 1 193 ? -2.457 12.492 10.041 1.00 89.81 193 GLU A N 1
ATOM 1549 C CA . GLU A 1 193 ? -2.904 12.464 8.646 1.00 89.81 193 GLU A CA 1
ATOM 1550 C C . GLU A 1 193 ? -3.133 13.875 8.087 1.00 89.81 193 GLU A C 1
ATOM 1552 O O . GLU A 1 193 ? -2.790 14.127 6.931 1.00 89.81 193 GLU A O 1
ATOM 1557 N N . ALA A 1 194 ? -3.687 14.799 8.879 1.00 92.31 194 ALA A N 1
ATOM 1558 C CA . ALA A 1 194 ? -3.849 16.196 8.481 1.00 92.31 194 ALA A CA 1
ATOM 1559 C C . ALA A 1 194 ? -2.489 16.885 8.269 1.00 92.31 194 ALA A C 1
ATOM 1561 O O . ALA A 1 194 ? -2.255 17.452 7.202 1.00 92.31 194 ALA A O 1
ATOM 1562 N N . ALA A 1 195 ? -1.556 16.736 9.212 1.00 93.25 195 ALA A N 1
ATOM 1563 C CA . ALA A 1 195 ? -0.202 17.278 9.096 1.00 93.25 195 ALA A CA 1
ATOM 1564 C C . ALA A 1 195 ? 0.567 16.664 7.909 1.00 93.25 195 ALA A C 1
ATOM 1566 O O . ALA A 1 195 ? 1.172 17.374 7.107 1.00 93.25 195 ALA A O 1
ATOM 1567 N N . ALA A 1 196 ? 0.482 15.343 7.716 1.00 90.44 196 ALA A N 1
ATOM 1568 C CA . ALA A 1 196 ? 1.136 14.663 6.599 1.00 90.44 196 ALA A CA 1
ATOM 1569 C C . ALA A 1 196 ? 0.560 15.063 5.227 1.00 90.44 196 ALA A C 1
ATOM 1571 O O . ALA A 1 196 ? 1.262 14.982 4.218 1.00 90.44 196 ALA A O 1
ATOM 1572 N N . LYS A 1 197 ? -0.706 15.499 5.153 1.00 86.06 197 LYS A N 1
ATOM 1573 C CA . LYS A 1 197 ? -1.276 16.082 3.924 1.00 86.06 197 LYS A CA 1
ATOM 1574 C C . LYS A 1 197 ? -0.684 17.454 3.599 1.00 86.06 197 LYS A C 1
ATOM 1576 O O . LYS A 1 197 ? -0.622 17.776 2.413 1.00 86.06 197 LYS A O 1
ATOM 1581 N N . GLY A 1 198 ? -0.285 18.226 4.611 1.00 90.12 198 GLY A N 1
ATOM 1582 C CA . GLY A 1 198 ? 0.373 19.526 4.454 1.00 90.12 198 GLY A CA 1
ATOM 1583 C C . GLY A 1 198 ? 1.850 19.415 4.075 1.00 90.12 198 GLY A C 1
ATOM 1584 O O . GLY A 1 198 ? 2.341 20.236 3.316 1.00 90.12 198 GLY A O 1
ATOM 1585 N N . ALA A 1 199 ? 2.534 18.358 4.517 1.00 92.44 199 ALA A N 1
ATOM 1586 C CA . ALA A 1 199 ? 3.939 18.144 4.187 1.00 92.44 199 ALA A CA 1
ATOM 1587 C C . ALA A 1 199 ? 4.179 17.977 2.672 1.00 92.44 199 ALA A C 1
ATOM 1589 O O . ALA A 1 199 ? 3.483 17.217 1.977 1.00 92.44 199 ALA A O 1
ATOM 1590 N N . GLU A 1 200 ? 5.211 18.640 2.159 1.00 85.62 200 GLU A N 1
ATOM 1591 C CA . GLU A 1 200 ? 5.645 18.521 0.766 1.00 85.62 200 GLU A CA 1
ATOM 1592 C C . GLU A 1 200 ? 6.400 17.204 0.584 1.00 85.62 200 GLU A C 1
ATOM 1594 O O . GLU A 1 200 ? 5.968 16.315 -0.168 1.00 85.62 200 GLU A O 1
ATOM 1599 N N . ASP A 1 201 ? 7.412 16.996 1.422 1.00 86.38 201 ASP A N 1
ATOM 1600 C CA . ASP A 1 201 ? 8.337 15.889 1.302 1.00 86.38 201 ASP A CA 1
ATOM 1601 C C . ASP A 1 201 ? 7.853 14.572 1.902 1.00 86.38 201 ASP A C 1
ATOM 1603 O O . ASP A 1 201 ? 7.115 14.468 2.887 1.00 86.38 201 ASP A O 1
ATOM 1607 N N . ARG A 1 202 ? 8.330 13.484 1.293 1.00 78.25 202 ARG A N 1
ATOM 1608 C CA . ARG A 1 202 ? 8.076 12.124 1.781 1.00 78.25 202 ARG A CA 1
ATOM 1609 C C . ARG A 1 202 ? 8.764 11.859 3.122 1.00 78.25 202 ARG A C 1
ATOM 1611 O O . ARG A 1 202 ? 8.244 11.068 3.912 1.00 78.25 202 ARG A O 1
ATOM 1618 N N . LYS A 1 203 ? 9.921 12.485 3.366 1.00 85.44 203 LYS A N 1
ATOM 1619 C CA . LYS A 1 203 ? 10.668 12.356 4.626 1.00 85.44 203 LYS A CA 1
ATOM 1620 C C . LYS A 1 203 ? 9.865 12.929 5.794 1.00 85.44 203 LYS A C 1
ATOM 1622 O O . LYS A 1 203 ? 9.704 12.233 6.796 1.00 85.44 203 LYS A O 1
ATOM 1627 N N . ASP A 1 204 ? 9.259 14.096 5.608 1.00 90.38 204 ASP A N 1
ATOM 1628 C CA . ASP A 1 204 ? 8.462 14.766 6.639 1.00 90.38 204 ASP A CA 1
ATOM 1629 C C . ASP A 1 204 ? 7.179 14.006 6.939 1.00 90.38 204 ASP A C 1
ATOM 1631 O O . ASP A 1 204 ? 6.868 13.733 8.096 1.00 90.38 204 ASP A O 1
ATOM 1635 N N . LYS A 1 205 ? 6.493 13.519 5.898 1.00 88.81 205 LYS A N 1
ATOM 1636 C CA . LYS A 1 205 ? 5.350 12.606 6.061 1.00 88.81 205 LYS A CA 1
ATOM 1637 C C . LYS A 1 205 ? 5.721 11.402 6.915 1.00 88.81 205 LYS A C 1
ATOM 1639 O O . LYS A 1 205 ? 5.002 11.047 7.845 1.00 88.81 205 LYS A O 1
ATOM 1644 N N . ALA A 1 206 ? 6.859 10.773 6.626 1.00 86.56 206 ALA A N 1
ATOM 1645 C CA . ALA A 1 206 ? 7.331 9.639 7.408 1.00 86.56 206 ALA A CA 1
ATOM 1646 C C . ALA A 1 206 ? 7.708 10.034 8.848 1.00 86.56 206 ALA A C 1
ATOM 1648 O O . ALA A 1 206 ? 7.489 9.239 9.760 1.00 86.56 206 ALA A O 1
ATOM 1649 N N . ALA A 1 207 ? 8.265 11.226 9.078 1.00 91.69 207 ALA A N 1
ATOM 1650 C CA . ALA A 1 207 ? 8.559 11.740 10.416 1.00 91.69 207 ALA A CA 1
ATOM 1651 C C . ALA A 1 207 ? 7.278 11.979 11.232 1.00 91.69 207 ALA A C 1
ATOM 1653 O O . ALA A 1 207 ? 7.186 11.486 12.353 1.00 91.69 207 ALA A O 1
ATOM 1654 N N . ILE A 1 208 ? 6.261 12.610 10.641 1.00 93.88 208 ILE A N 1
ATOM 1655 C CA . ILE A 1 208 ? 4.950 12.850 11.263 1.00 93.88 208 ILE A CA 1
ATOM 1656 C C . ILE A 1 208 ? 4.292 11.528 11.669 1.00 93.88 208 ILE A C 1
ATOM 1658 O O . ILE A 1 208 ? 3.859 11.367 12.808 1.00 93.88 208 ILE A O 1
ATOM 1662 N N . ILE A 1 209 ? 4.268 10.542 10.766 1.00 91.62 209 ILE A N 1
ATOM 1663 C CA . ILE A 1 209 ? 3.693 9.228 11.081 1.00 91.62 209 ILE A CA 1
ATOM 1664 C C . ILE A 1 209 ? 4.504 8.501 12.161 1.00 91.62 209 ILE A C 1
ATOM 1666 O O . ILE A 1 209 ? 3.915 7.865 13.034 1.00 91.62 209 ILE A O 1
ATOM 1670 N N . ARG A 1 210 ? 5.841 8.589 12.138 1.00 91.31 210 ARG A N 1
ATOM 1671 C CA . ARG A 1 210 ? 6.687 8.012 13.197 1.00 91.31 210 ARG A CA 1
ATOM 1672 C C . ARG A 1 210 ? 6.414 8.659 14.552 1.00 91.31 210 ARG A C 1
ATOM 1674 O O . ARG A 1 210 ? 6.295 7.928 15.529 1.00 91.31 210 ARG A O 1
ATOM 1681 N N . LYS A 1 211 ? 6.268 9.986 14.595 1.00 95.81 211 LYS A N 1
ATOM 1682 C CA . LYS A 1 211 ? 5.911 10.727 15.808 1.00 95.81 211 LYS A CA 1
ATOM 1683 C C . LYS A 1 211 ? 4.557 10.268 16.348 1.00 95.81 211 LYS A C 1
ATOM 1685 O O . LYS A 1 211 ? 4.489 9.836 17.483 1.00 95.81 211 LYS A O 1
ATOM 1690 N N . ALA A 1 212 ? 3.530 10.194 15.504 1.00 95.81 212 ALA A N 1
ATOM 1691 C CA . ALA A 1 212 ? 2.210 9.706 15.908 1.00 95.81 212 ALA A CA 1
ATOM 1692 C C . ALA A 1 212 ? 2.238 8.277 16.482 1.00 95.81 212 ALA A C 1
ATOM 1694 O O . ALA A 1 212 ? 1.570 7.971 17.465 1.00 95.81 212 ALA A O 1
ATOM 1695 N N . VAL A 1 213 ? 3.032 7.384 15.878 1.00 94.75 213 VAL A N 1
ATOM 1696 C CA . VAL A 1 213 ? 3.245 6.025 16.401 1.00 94.75 213 VAL A CA 1
ATOM 1697 C C . VAL A 1 213 ? 3.933 6.056 17.768 1.00 94.75 213 VAL A C 1
ATOM 1699 O O . VAL A 1 213 ? 3.553 5.278 18.645 1.00 94.75 213 VAL A O 1
ATOM 1702 N N . LYS A 1 214 ? 4.929 6.930 17.948 1.00 95.50 214 LYS A N 1
ATOM 1703 C CA . LYS A 1 214 ? 5.634 7.129 19.219 1.00 95.50 214 LYS A CA 1
ATOM 1704 C C . LYS A 1 214 ? 4.675 7.646 20.294 1.00 95.50 214 LYS A C 1
ATOM 1706 O O . LYS A 1 214 ? 4.539 6.988 21.315 1.00 95.50 214 LYS A O 1
ATOM 1711 N N . ASP A 1 215 ? 3.922 8.703 20.000 1.00 97.31 215 ASP A N 1
ATOM 1712 C CA . ASP A 1 215 ? 2.972 9.328 20.926 1.00 97.31 215 ASP A CA 1
ATOM 1713 C C . ASP A 1 215 ? 1.898 8.337 21.397 1.00 97.31 215 ASP A C 1
ATOM 1715 O O . ASP A 1 215 ? 1.607 8.256 22.587 1.00 97.31 215 ASP A O 1
ATOM 1719 N N . VAL A 1 216 ? 1.351 7.517 20.489 1.00 97.12 216 VAL A N 1
ATOM 1720 C CA . VAL A 1 216 ? 0.432 6.431 20.872 1.00 97.12 216 VAL A CA 1
ATOM 1721 C C . VAL A 1 216 ? 1.119 5.433 21.801 1.00 97.12 216 VAL A C 1
ATOM 1723 O O . VAL A 1 216 ? 0.534 5.007 22.792 1.00 97.12 216 VAL A O 1
ATOM 1726 N N . THR A 1 217 ? 2.347 5.034 21.468 1.00 96.25 217 THR A N 1
ATOM 1727 C CA . THR A 1 217 ? 3.066 4.009 22.228 1.00 96.25 217 THR A CA 1
ATOM 1728 C C . THR A 1 217 ? 3.402 4.491 23.635 1.00 96.25 217 THR A C 1
ATOM 1730 O O . THR A 1 217 ? 3.244 3.714 24.563 1.00 96.25 217 THR A O 1
ATOM 1733 N N . GLU A 1 218 ? 3.839 5.739 23.796 1.00 97.44 218 GLU A N 1
ATOM 1734 C CA . GLU A 1 218 ? 4.303 6.289 25.076 1.00 97.44 218 GLU A CA 1
ATOM 1735 C C . GLU A 1 218 ? 3.152 6.777 25.957 1.00 97.44 218 GLU A C 1
ATOM 1737 O O . GLU A 1 218 ? 3.133 6.458 27.143 1.00 97.44 218 GLU A O 1
ATOM 1742 N N . ASN A 1 219 ? 2.177 7.483 25.372 1.00 97.94 219 ASN A N 1
ATOM 1743 C CA . ASN A 1 219 ? 1.183 8.245 26.134 1.00 97.94 219 ASN A CA 1
ATOM 1744 C C . ASN A 1 219 ? -0.207 7.598 26.184 1.00 97.94 219 ASN A C 1
ATOM 1746 O O . ASN A 1 219 ? -1.067 8.059 26.933 1.00 97.94 219 ASN A O 1
ATOM 1750 N N . VAL A 1 220 ? -0.477 6.580 25.358 1.00 97.94 220 VAL A N 1
ATOM 1751 C CA . VAL A 1 220 ? -1.813 5.955 25.290 1.00 97.94 220 VAL A CA 1
ATOM 1752 C C . VAL A 1 220 ? -1.803 4.508 25.758 1.00 97.94 220 VAL A C 1
ATOM 1754 O O . VAL A 1 220 ? -2.760 4.078 26.398 1.00 97.94 220 VAL A O 1
ATOM 1757 N N . LEU A 1 221 ? -0.760 3.745 25.433 1.00 97.75 221 LEU A N 1
ATOM 1758 C CA . LEU A 1 221 ? -0.679 2.334 25.807 1.00 97.75 221 LEU A CA 1
ATOM 1759 C C . LEU A 1 221 ? -0.209 2.155 27.253 1.00 97.75 221 LEU A C 1
ATOM 1761 O O . LEU A 1 221 ? 0.687 2.862 27.712 1.00 97.75 221 LEU A O 1
ATOM 1765 N N . THR A 1 222 ? -0.759 1.150 27.931 1.00 98.25 222 THR A N 1
ATOM 1766 C CA . THR A 1 222 ? -0.222 0.668 29.212 1.00 98.25 222 THR A CA 1
ATOM 1767 C C . THR A 1 222 ? 1.081 -0.096 28.991 1.00 98.25 222 THR A C 1
ATOM 1769 O O . THR A 1 222 ? 1.372 -0.544 27.877 1.00 98.25 222 THR A O 1
ATOM 1772 N N . ASP A 1 223 ? 1.868 -0.303 30.044 1.00 98.06 223 ASP A N 1
ATOM 1773 C CA . ASP A 1 223 ? 3.148 -1.012 29.928 1.00 98.06 223 ASP A CA 1
ATOM 1774 C C . ASP A 1 223 ? 2.978 -2.468 29.477 1.00 98.06 223 ASP A C 1
ATOM 1776 O O . ASP A 1 223 ? 3.729 -2.963 28.633 1.00 98.06 223 ASP A O 1
ATOM 1780 N N . GLU A 1 224 ? 1.907 -3.124 29.916 1.00 97.25 224 GLU A N 1
ATOM 1781 C CA . GLU A 1 224 ? 1.520 -4.460 29.455 1.00 97.25 224 GLU A CA 1
ATOM 1782 C C . GLU A 1 224 ? 1.207 -4.481 27.949 1.00 97.25 224 GLU A C 1
ATOM 1784 O O . GLU A 1 224 ? 1.659 -5.364 27.207 1.00 97.25 224 GLU A O 1
ATOM 1789 N N . GLN A 1 225 ? 0.472 -3.479 27.455 1.00 97.50 225 GLN A N 1
ATOM 1790 C CA . GLN A 1 225 ? 0.158 -3.338 26.033 1.00 97.50 225 GLN A CA 1
ATOM 1791 C C . GLN A 1 225 ? 1.410 -3.013 25.210 1.00 97.50 225 GLN A C 1
ATOM 1793 O O . GLN A 1 225 ? 1.563 -3.559 24.112 1.00 97.50 225 GLN A O 1
ATOM 1798 N N . LYS A 1 226 ? 2.325 -2.180 25.729 1.00 97.62 226 LYS A N 1
ATOM 1799 C CA . LYS A 1 226 ? 3.639 -1.914 25.116 1.00 97.62 226 LYS A CA 1
ATOM 1800 C C . LYS A 1 226 ? 4.442 -3.210 24.997 1.00 97.62 226 LYS A C 1
ATOM 1802 O O . LYS A 1 226 ? 4.934 -3.519 23.911 1.00 97.62 226 LYS A O 1
ATOM 1807 N N . ALA A 1 227 ? 4.491 -4.023 26.053 1.00 97.00 227 ALA A N 1
ATOM 1808 C CA . ALA A 1 227 ? 5.170 -5.317 26.039 1.00 97.00 227 ALA A CA 1
ATOM 1809 C C . ALA A 1 227 ? 4.540 -6.297 25.028 1.00 97.00 227 ALA A C 1
ATOM 1811 O O . ALA A 1 227 ? 5.252 -6.947 24.256 1.00 97.00 227 ALA A O 1
ATOM 1812 N N . LYS A 1 228 ? 3.202 -6.381 24.958 1.00 96.31 228 LYS A N 1
ATOM 1813 C CA . LYS A 1 228 ? 2.484 -7.207 23.964 1.00 96.31 228 LYS A CA 1
ATOM 1814 C C . LYS A 1 228 ? 2.744 -6.720 22.533 1.00 96.31 228 LYS A C 1
ATOM 1816 O O . LYS A 1 228 ? 2.953 -7.532 21.626 1.00 96.31 228 LYS A O 1
ATOM 1821 N N . LEU A 1 229 ? 2.768 -5.405 22.321 1.00 95.31 229 LEU A N 1
ATOM 1822 C CA . LEU A 1 229 ? 3.091 -4.785 21.03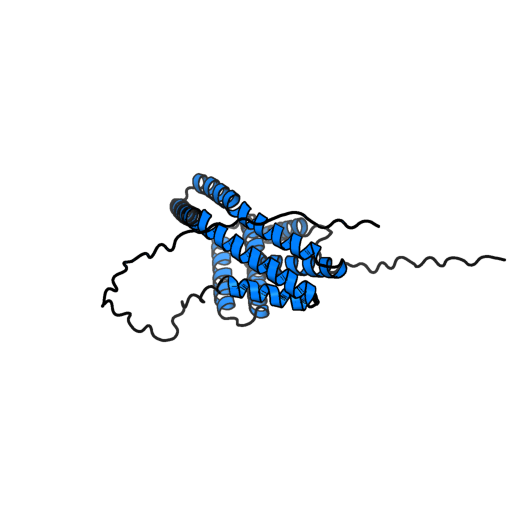8 1.00 95.31 229 LEU A CA 1
ATOM 1823 C C . LEU A 1 229 ? 4.528 -5.089 20.605 1.00 95.31 229 LEU A C 1
ATOM 1825 O O . LEU A 1 229 ? 4.750 -5.416 19.436 1.00 95.31 229 LEU A O 1
ATOM 1829 N N . GLU A 1 230 ? 5.479 -5.041 21.533 1.00 93.44 230 GLU A N 1
ATOM 1830 C CA . GLU A 1 230 ? 6.881 -5.360 21.274 1.00 93.44 230 GLU A CA 1
ATOM 1831 C C . GLU A 1 230 ? 7.069 -6.847 20.946 1.00 93.44 230 GLU A C 1
ATOM 1833 O O . GLU A 1 230 ? 7.659 -7.179 19.917 1.00 93.44 230 GLU A O 1
ATOM 1838 N N . LYS A 1 231 ? 6.426 -7.760 21.688 1.00 93.44 231 LYS A N 1
ATOM 1839 C CA . LYS A 1 231 ? 6.388 -9.194 21.336 1.00 93.44 231 LYS A CA 1
ATOM 1840 C C . LYS A 1 231 ? 5.824 -9.429 19.928 1.00 93.44 231 LYS A C 1
ATOM 1842 O O . LYS A 1 231 ? 6.348 -10.248 19.170 1.00 93.44 231 LYS A O 1
ATOM 1847 N N . MET A 1 232 ? 4.778 -8.699 19.523 1.00 90.25 232 MET A N 1
ATOM 1848 C CA . MET A 1 232 ? 4.250 -8.773 18.152 1.00 90.25 232 MET A CA 1
ATOM 1849 C C . MET A 1 232 ? 5.240 -8.251 17.103 1.00 90.25 232 MET A C 1
ATOM 1851 O O . MET A 1 232 ? 5.292 -8.795 15.995 1.00 90.25 232 MET A O 1
ATOM 1855 N N . ARG A 1 233 ? 6.012 -7.204 17.420 1.00 88.12 233 ARG A N 1
ATOM 1856 C CA . ARG A 1 233 ? 7.067 -6.677 16.541 1.00 88.12 233 ARG A CA 1
ATOM 1857 C C . ARG A 1 233 ? 8.196 -7.685 16.379 1.00 88.12 233 ARG A C 1
ATOM 1859 O O . ARG A 1 233 ? 8.562 -7.963 15.240 1.00 88.12 233 ARG A O 1
ATOM 1866 N N . GLN A 1 234 ? 8.652 -8.299 17.467 1.00 86.31 234 GLN A N 1
ATOM 1867 C CA . GLN A 1 234 ? 9.684 -9.338 17.458 1.00 86.31 234 GLN A CA 1
ATOM 1868 C C . GLN A 1 234 ? 9.249 -10.568 16.654 1.00 86.31 234 GLN A C 1
ATOM 1870 O O . GLN A 1 234 ? 9.990 -11.032 15.794 1.00 86.31 234 GLN A O 1
ATOM 1875 N N . ARG A 1 235 ? 8.003 -11.036 16.821 1.00 84.00 235 ARG A N 1
ATOM 1876 C CA . ARG A 1 235 ? 7.452 -12.145 16.015 1.00 84.00 235 ARG A CA 1
ATOM 1877 C C . ARG A 1 235 ? 7.370 -11.816 14.524 1.00 84.00 235 ARG A C 1
ATOM 1879 O O . ARG A 1 235 ? 7.579 -12.682 13.682 1.00 84.00 235 ARG A O 1
ATOM 1886 N N . ARG A 1 236 ? 7.055 -10.565 14.175 1.00 74.69 236 ARG A N 1
ATOM 1887 C CA . ARG A 1 236 ? 6.958 -10.119 12.774 1.00 74.69 236 ARG A CA 1
ATOM 1888 C C . ARG A 1 236 ? 8.321 -9.805 12.152 1.00 74.69 236 ARG A C 1
ATOM 1890 O O . ARG A 1 236 ? 8.444 -9.809 10.930 1.00 74.69 236 ARG A O 1
ATOM 1897 N N . GLY A 1 237 ? 9.307 -9.508 12.989 1.00 62.97 237 GLY A N 1
ATOM 1898 C CA . GLY A 1 237 ? 10.698 -9.252 12.641 1.00 62.97 237 GLY A CA 1
ATOM 1899 C C . GLY A 1 237 ? 11.627 -10.401 13.018 1.00 62.97 237 GLY A C 1
ATOM 1900 O O . GLY A 1 237 ? 12.790 -10.124 13.292 1.00 62.97 237 GLY A O 1
ATOM 1901 N N . GLY A 1 238 ? 11.126 -11.646 13.044 1.00 43.19 238 GLY A N 1
ATOM 1902 C CA . GLY A 1 238 ? 11.918 -12.833 13.372 1.00 43.19 238 GLY A CA 1
ATOM 1903 C C . GLY A 1 238 ? 13.253 -12.905 12.604 1.00 43.19 238 GLY A C 1
ATOM 1904 O O . GLY A 1 238 ? 13.396 -12.223 11.583 1.00 43.19 238 GLY A O 1
ATOM 1905 N N . PRO A 1 239 ? 14.217 -13.721 13.074 1.00 41.66 239 PRO A N 1
ATOM 1906 C CA . PRO A 1 239 ? 15.675 -13.479 13.044 1.00 41.66 239 PRO A CA 1
ATOM 1907 C C . PRO A 1 239 ? 16.394 -13.174 11.709 1.00 41.66 239 PRO A C 1
ATOM 1909 O O . PRO A 1 239 ? 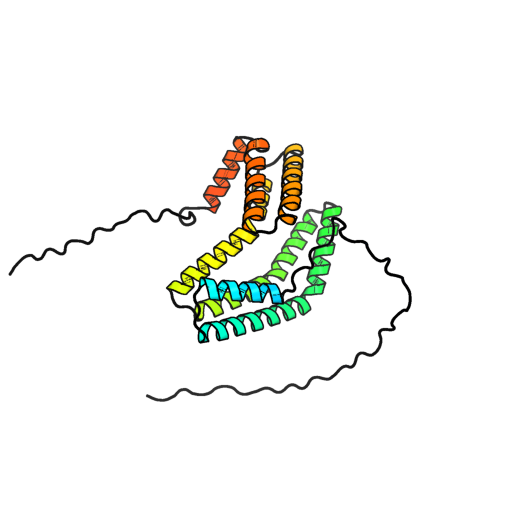17.604 -12.996 11.715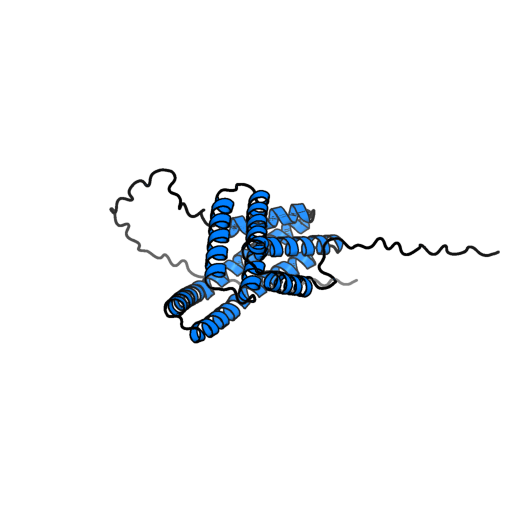 1.00 41.66 239 PRO A O 1
ATOM 1912 N N . GLY A 1 240 ? 15.702 -13.053 10.574 1.00 44.06 240 GLY A N 1
ATOM 1913 C CA . GLY A 1 240 ? 16.261 -12.618 9.283 1.00 44.06 240 GLY A CA 1
ATOM 1914 C C . GLY A 1 240 ? 15.808 -11.231 8.794 1.00 44.06 240 GLY A C 1
ATOM 1915 O O . GLY A 1 240 ? 16.158 -10.832 7.687 1.00 44.06 240 GLY A O 1
ATOM 1916 N N . GLY A 1 241 ? 14.986 -10.493 9.555 1.00 43.78 241 GLY A N 1
ATOM 1917 C CA . GLY A 1 241 ? 14.321 -9.266 9.075 1.00 43.78 241 GLY A CA 1
ATOM 1918 C C . GLY A 1 241 ? 14.906 -7.921 9.529 1.00 43.78 241 GLY A C 1
ATOM 1919 O O . GLY A 1 241 ? 14.398 -6.871 9.107 1.00 43.78 241 GLY A O 1
ATOM 1920 N N . GLY A 1 242 ? 15.923 -7.935 10.394 1.00 44.00 242 GLY A N 1
ATOM 1921 C CA . GLY A 1 242 ? 16.562 -6.738 10.945 1.00 44.00 242 GLY A CA 1
ATOM 1922 C C . GLY A 1 242 ? 17.573 -6.115 9.970 1.00 44.00 242 GLY A C 1
ATOM 1923 O O . GLY A 1 242 ? 18.478 -6.809 9.511 1.00 44.00 242 GLY A O 1
ATOM 1924 N N . PRO A 1 243 ? 17.469 -4.817 9.633 1.00 44.66 243 PRO A N 1
ATOM 1925 C CA . PRO A 1 243 ? 18.500 -4.131 8.868 1.00 44.66 243 PRO A CA 1
ATOM 1926 C C . PRO A 1 243 ? 19.706 -3.882 9.784 1.00 44.66 243 PRO A C 1
ATOM 1928 O O . PRO A 1 243 ? 19.654 -2.980 10.610 1.00 44.66 243 PRO A O 1
ATOM 1931 N N . GLY A 1 244 ? 20.780 -4.667 9.653 1.00 46.41 244 GLY A N 1
ATOM 1932 C CA . GLY A 1 244 ? 22.089 -4.232 10.163 1.00 46.41 244 GLY A CA 1
ATOM 1933 C C . GLY A 1 244 ? 22.895 -5.176 11.051 1.00 46.41 244 GLY A C 1
ATOM 1934 O O . GLY A 1 244 ? 23.937 -4.747 11.522 1.00 46.41 244 GLY A O 1
ATOM 1935 N N . ARG A 1 245 ? 22.529 -6.450 11.237 1.00 44.22 245 ARG A N 1
ATOM 1936 C CA . ARG A 1 245 ? 23.516 -7.454 11.685 1.00 44.22 245 ARG A CA 1
ATOM 1937 C C . ARG A 1 245 ? 24.005 -8.294 10.504 1.00 44.22 245 ARG A C 1
ATOM 1939 O O . ARG A 1 245 ? 23.805 -9.499 10.455 1.00 44.22 245 ARG A O 1
ATOM 1946 N N . ARG A 1 246 ? 24.702 -7.645 9.560 1.00 48.88 246 ARG A N 1
ATOM 1947 C CA . ARG A 1 246 ? 25.928 -8.263 9.036 1.00 48.88 246 ARG A CA 1
ATOM 1948 C C . ARG A 1 246 ? 26.869 -8.259 10.235 1.00 48.88 246 ARG A C 1
ATOM 1950 O O . ARG A 1 246 ? 27.454 -7.228 10.543 1.00 48.88 246 ARG A O 1
ATOM 1957 N N . GLY A 1 247 ? 26.885 -9.354 10.991 1.00 44.00 247 GLY A N 1
ATOM 1958 C CA . GLY A 1 247 ? 27.972 -9.566 11.934 1.00 44.00 247 GLY A CA 1
ATOM 1959 C C . GLY A 1 247 ? 29.293 -9.483 11.156 1.00 44.00 247 GLY A C 1
ATOM 1960 O O . GLY A 1 247 ? 29.325 -9.922 10.002 1.00 44.00 247 GLY A O 1
ATOM 1961 N N . PRO A 1 248 ? 30.349 -8.891 11.727 1.00 52.78 248 PRO A N 1
ATOM 1962 C CA . PRO A 1 248 ? 31.684 -8.936 11.152 1.00 52.78 248 PRO A CA 1
ATOM 1963 C C . PRO A 1 248 ? 32.210 -10.375 11.264 1.00 52.78 248 PRO A C 1
ATOM 1965 O O . PRO A 1 248 ? 32.910 -10.727 12.201 1.00 52.78 248 PRO A O 1
ATOM 1968 N N . GLY A 1 249 ? 31.791 -11.231 10.339 1.00 44.72 249 GLY A N 1
ATOM 1969 C CA . GLY A 1 249 ? 32.383 -12.536 10.071 1.00 44.72 249 GLY A CA 1
ATOM 1970 C C . GLY A 1 249 ? 32.853 -12.496 8.617 1.00 44.72 249 GLY A C 1
ATOM 1971 O O . GLY A 1 249 ? 32.054 -12.717 7.718 1.00 44.72 249 GLY A O 1
ATOM 1972 N N . GLY A 1 250 ? 34.097 -12.129 8.311 1.00 50.31 250 GLY A N 1
ATOM 1973 C CA . GLY A 1 250 ? 35.242 -12.376 9.183 1.00 50.31 250 GLY A CA 1
ATOM 1974 C C . GLY A 1 250 ? 35.396 -13.880 9.414 1.00 50.31 250 GLY A C 1
ATOM 1975 O O . GLY A 1 250 ? 35.688 -14.302 10.522 1.00 50.31 250 GLY A O 1
ATOM 1976 N N . GLY A 1 251 ? 35.097 -14.696 8.397 1.00 45.19 251 GLY A N 1
ATOM 1977 C CA . GLY A 1 251 ? 35.684 -16.025 8.327 1.00 45.19 251 GLY A CA 1
ATOM 1978 C C . GLY A 1 251 ? 37.181 -15.837 8.072 1.00 45.19 251 GLY A C 1
ATOM 1979 O O . GLY A 1 251 ? 37.523 -15.050 7.182 1.00 45.19 251 GLY A O 1
ATOM 1980 N N . PRO A 1 252 ? 38.065 -16.470 8.858 1.00 52.84 252 PRO A N 1
ATOM 1981 C CA . PRO A 1 252 ? 39.494 -16.387 8.621 1.00 52.84 252 PRO A CA 1
ATOM 1982 C C . PRO A 1 252 ? 39.765 -16.947 7.226 1.00 52.84 252 PRO A C 1
ATOM 1984 O O . PRO A 1 252 ? 39.346 -18.061 6.907 1.00 52.84 252 PRO A O 1
ATOM 1987 N N . LEU A 1 253 ? 40.458 -16.174 6.389 1.00 55.75 253 LEU A N 1
ATOM 1988 C CA . LEU A 1 253 ? 41.242 -16.774 5.321 1.00 55.75 253 LEU A CA 1
ATOM 1989 C C . LEU A 1 253 ? 42.189 -17.738 6.028 1.00 55.75 253 LEU A C 1
ATOM 1991 O O . LEU A 1 253 ? 43.113 -17.309 6.718 1.00 55.75 253 LEU A O 1
ATOM 1995 N N . ALA A 1 254 ? 41.878 -19.028 5.929 1.00 56.41 254 ALA A N 1
ATOM 1996 C CA . ALA A 1 254 ? 42.812 -20.080 6.249 1.00 56.41 254 ALA A CA 1
ATOM 1997 C C . ALA A 1 254 ? 44.101 -19.741 5.498 1.00 56.41 254 ALA A C 1
ATOM 1999 O O . ALA A 1 254 ? 44.117 -19.696 4.266 1.00 56.41 254 ALA A O 1
ATOM 2000 N N . GLN A 1 255 ? 45.151 -19.427 6.255 1.00 51.25 255 GLN A N 1
ATOM 2001 C CA . GLN A 1 255 ? 46.509 -19.518 5.758 1.00 51.25 255 GLN A CA 1
ATOM 2002 C C . GLN A 1 255 ? 46.671 -20.961 5.295 1.00 51.25 255 GLN A C 1
ATOM 2004 O O . GLN A 1 255 ? 46.760 -21.880 6.107 1.00 51.25 255 GLN A O 1
ATOM 2009 N N . VAL A 1 256 ? 46.614 -21.161 3.982 1.00 59.47 256 VAL A N 1
ATOM 2010 C CA . VAL A 1 256 ? 47.103 -22.383 3.365 1.00 59.47 256 VAL A CA 1
ATOM 2011 C C . VAL A 1 256 ? 48.592 -22.390 3.670 1.00 59.47 256 VAL A C 1
ATOM 2013 O O . VAL A 1 256 ? 49.342 -21.561 3.154 1.00 59.47 256 VAL A O 1
ATOM 2016 N N . GLY A 1 257 ? 48.979 -23.257 4.602 1.00 60.22 257 GLY A N 1
ATOM 2017 C CA . GLY A 1 257 ? 50.368 -23.555 4.882 1.00 60.22 257 GLY A CA 1
ATOM 2018 C C . GLY A 1 257 ? 51.038 -24.031 3.602 1.00 60.22 257 GLY A C 1
ATOM 2019 O O . GLY A 1 257 ? 50.666 -25.057 3.039 1.00 60.22 257 GLY A O 1
ATOM 2020 N N . LEU A 1 258 ? 52.018 -23.258 3.149 1.00 52.03 258 LEU A N 1
ATOM 2021 C CA . LEU A 1 258 ? 53.111 -23.759 2.336 1.00 52.03 258 LEU A CA 1
ATOM 2022 C C . LEU A 1 258 ? 54.036 -24.517 3.289 1.00 52.03 258 LEU A C 1
ATOM 2024 O O . LEU A 1 258 ? 54.877 -23.917 3.954 1.00 52.03 258 LEU A O 1
ATOM 2028 N N . THR A 1 259 ? 53.834 -25.826 3.387 1.00 68.56 259 THR A N 1
ATOM 2029 C CA . THR A 1 259 ? 54.846 -26.756 3.887 1.00 68.56 259 THR A CA 1
ATOM 2030 C C . THR A 1 259 ? 55.390 -27.559 2.711 1.00 68.56 259 THR A C 1
ATOM 2032 O O . THR A 1 259 ? 54.645 -28.308 2.085 1.00 68.56 259 THR A O 1
ATOM 2035 N N . GLU A 1 260 ? 56.687 -27.344 2.486 1.00 56.75 260 GLU A N 1
ATOM 2036 C CA . GLU A 1 260 ? 57.716 -28.280 2.006 1.00 56.75 260 GLU A CA 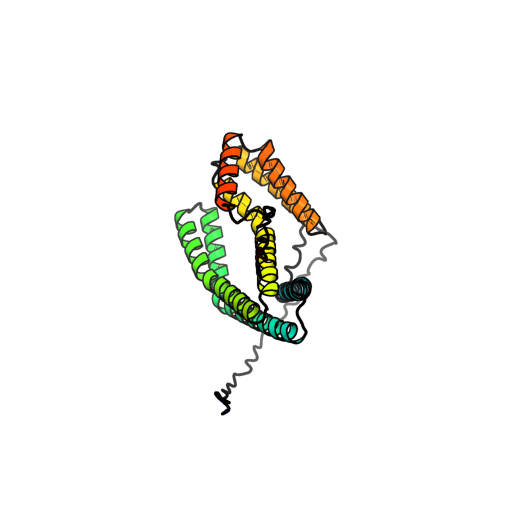1
ATOM 2037 C C . GLU A 1 260 ? 57.644 -28.822 0.566 1.00 56.75 260 GLU A C 1
ATOM 2039 O O . GLU A 1 260 ? 56.818 -29.669 0.232 1.00 56.75 260 GLU A O 1
ATOM 2044 N N . ALA A 1 261 ? 58.605 -28.385 -0.260 1.00 59.59 261 ALA A N 1
ATOM 2045 C CA . ALA A 1 261 ? 59.736 -29.206 -0.726 1.00 59.59 261 ALA A CA 1
ATOM 2046 C C . ALA A 1 261 ? 60.836 -28.304 -1.313 1.00 59.59 261 ALA A C 1
ATOM 2048 O O . ALA A 1 261 ? 60.484 -27.384 -2.088 1.00 59.59 261 ALA A O 1
#

Radius of gyration: 26.36 Å; chains: 1; bounding box: 88×60×68 Å

pLDDT: mean 81.84, std 20.59, range [36.53, 98.31]

Foldseek 3Di:
DDDDDDDDDDDDDDDDDDPDDDDDDDPDDDPDPDDPDDPDPPPPPPPPVVVLVVVLVVLCVQLVDDPVLSVQLVVLSVVLVVVVVVLCVVCVVVLVVLVVQCVVCVVVVPPPSNVVSVVVVVVSCVSVVVSVVVSLVSSCVSHDPVSNVSVVVVVVVVCCLVCVLVVLVVLVVVLPADPVLVVVLVVLVVVLVSVLVVDPDSVVNVVSSVVSSVCSLPPRDDPVSNVSSVVVVCVVCDDPNDPDPPPPDPPDPPPPDPDDD

InterPro domains:
  IPR012899 LTXXQ motif family protein [PF07813] (54-153)
  IPR052211 Cpx two-component system auxiliary protein [PTHR38102] (9-153)